Protein AF-A0A7V0R141-F1 (afdb_monomer_lite)

pLDDT: mean 88.04, std 13.52, range [40.22, 98.62]

Radius of gyration: 17.05 Å; chains: 1; bounding box: 48×38×48 Å

Foldseek 3Di:
DPPQPWDDPVLALAAALVPQDLVCLVVLLVQCPPLEAEEAEAQLCQAWPPPVDVHGDPDPPADPLLVLQSVLLNVLLLVVLLVSLVVSHAYEYAHAATGGDPVRRVSNCVSNVSRHSYYYDYAPHRFALAGDPVVLVSVLSSSVVSNRQAYEYAYEAQLGRRVNVLVSCCVSRNQVRYAYALSNHDHDSVQDDSVLSCQQAVVSHSVRGDSVSSQVCSQPDDSVPNPDRHHHDHDPDD

Sequence (238 aa):
MPERYTFSSDNFNIRKLGDIPRSEYNNYKKFASDGNAYVIVHPAYYVYIQNGSDQGIDNDNMDNIVKNFMIGQVRKEREFITAAAKTGKLVLLVIPGKWYSRAYIDYLNTITAGAQSVIFIESKSRNSGRISKNDLVKLKDFFLNLGVTNIVIGGGYVGRCQDHVYQRLSKAFGYDTVAIAPEISSFAPSDISAATVKMFMPSGSLFDFSFRVMTTYIKNNKGNNHNLHPNVREIPAF

Structure (mmCIF, N/CA/C/O backbone):
data_AF-A0A7V0R141-F1
#
_entry.id   AF-A0A7V0R141-F1
#
loop_
_atom_site.group_PDB
_atom_site.id
_atom_site.type_symbol
_atom_site.label_atom_id
_atom_site.label_alt_id
_atom_site.label_comp_id
_atom_site.label_asym_id
_atom_site.label_entity_id
_atom_site.label_seq_id
_atom_site.pdbx_PDB_ins_code
_atom_site.Cartn_x
_atom_site.Cartn_y
_atom_site.Cartn_z
_atom_site.occupancy
_atom_site.B_iso_or_equiv
_atom_site.auth_seq_id
_atom_site.auth_comp_id
_atom_site.auth_asym_id
_atom_site.auth_atom_id
_atom_site.pdbx_PDB_model_num
ATOM 1 N N . MET A 1 1 ? 31.493 3.747 6.986 1.00 45.28 1 MET A N 1
ATOM 2 C CA . MET A 1 1 ? 30.015 3.689 6.930 1.00 45.28 1 MET A CA 1
ATOM 3 C C . MET A 1 1 ? 29.510 5.022 7.448 1.00 45.28 1 MET A C 1
ATOM 5 O O . MET A 1 1 ? 29.935 5.365 8.543 1.00 45.28 1 MET A O 1
ATOM 9 N N . PRO A 1 2 ? 28.717 5.799 6.692 1.00 40.22 2 PRO A N 1
ATOM 10 C CA . PRO A 1 2 ? 28.190 7.057 7.210 1.00 40.22 2 PRO A CA 1
ATOM 11 C C . PRO A 1 2 ? 27.308 6.761 8.426 1.00 40.22 2 PRO A C 1
ATOM 13 O O . PRO A 1 2 ? 26.567 5.770 8.414 1.00 40.22 2 PRO A O 1
ATOM 16 N N . GLU A 1 3 ? 27.418 7.585 9.466 1.00 42.59 3 GLU A N 1
ATOM 17 C CA . GLU A 1 3 ? 26.535 7.557 10.629 1.00 42.59 3 GLU A CA 1
ATOM 18 C C . GLU A 1 3 ? 25.084 7.606 10.146 1.00 42.59 3 GLU A C 1
ATOM 20 O O . GLU A 1 3 ? 24.608 8.601 9.602 1.00 42.59 3 GLU A O 1
ATOM 25 N N . ARG A 1 4 ? 24.376 6.483 10.275 1.00 56.44 4 ARG A N 1
ATOM 26 C CA . ARG A 1 4 ? 22.959 6.425 9.932 1.00 56.44 4 ARG A CA 1
ATOM 27 C C . ARG A 1 4 ? 22.199 7.118 11.049 1.00 56.44 4 ARG A C 1
ATOM 29 O O . ARG A 1 4 ? 21.916 6.493 12.067 1.00 56.44 4 ARG A O 1
ATOM 36 N N . TYR A 1 5 ? 21.874 8.393 10.855 1.00 54.84 5 TYR A N 1
ATOM 37 C CA . TYR A 1 5 ? 20.933 9.099 11.716 1.00 54.84 5 TYR A CA 1
ATOM 38 C C . TYR A 1 5 ? 19.626 8.303 11.784 1.00 54.84 5 TYR A C 1
ATOM 40 O O . TYR A 1 5 ? 18.916 8.138 10.791 1.00 54.84 5 TYR A O 1
ATOM 48 N N . THR A 1 6 ? 19.331 7.754 12.959 1.00 61.56 6 THR A N 1
ATOM 49 C CA . THR A 1 6 ? 18.065 7.082 13.233 1.00 61.56 6 THR A CA 1
ATOM 50 C C . THR A 1 6 ? 17.040 8.136 13.620 1.00 61.56 6 THR A C 1
ATOM 52 O O . THR A 1 6 ? 17.083 8.660 14.731 1.00 61.56 6 THR A O 1
ATOM 55 N N . PHE A 1 7 ? 16.119 8.454 12.715 1.00 68.75 7 PHE A N 1
ATOM 56 C CA . PHE A 1 7 ? 14.995 9.330 13.033 1.00 68.75 7 PHE A CA 1
ATOM 57 C C . PHE A 1 7 ? 13.894 8.557 13.778 1.00 68.75 7 PHE A C 1
ATOM 59 O O . PHE A 1 7 ? 13.622 7.395 13.462 1.00 68.75 7 PHE A O 1
ATOM 66 N N . SER A 1 8 ? 13.271 9.207 14.771 1.00 78.38 8 SER A N 1
ATOM 67 C CA . SER A 1 8 ? 12.112 8.665 15.500 1.00 78.38 8 SER A CA 1
ATOM 68 C C . SER A 1 8 ? 10.871 8.625 14.605 1.00 78.38 8 SER A C 1
ATOM 70 O O . SER A 1 8 ? 10.703 9.490 13.738 1.00 78.38 8 SER A O 1
ATOM 72 N N . SER A 1 9 ? 9.974 7.669 14.865 1.00 80.81 9 SER A N 1
ATOM 73 C CA . SER A 1 9 ? 8.634 7.622 14.269 1.00 80.81 9 SER A CA 1
ATOM 74 C C . SER A 1 9 ? 7.779 8.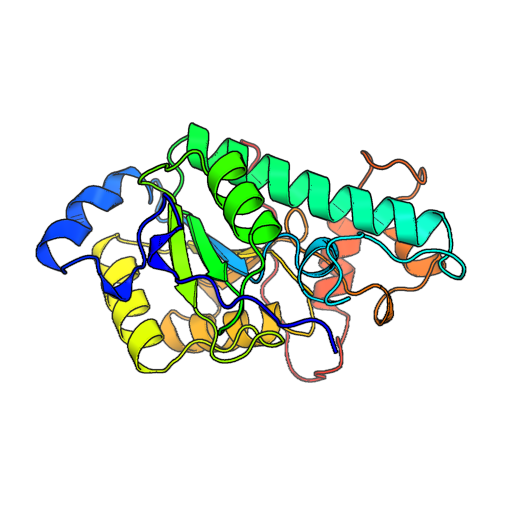846 14.611 1.00 80.81 9 SER A C 1
ATOM 76 O O . SER A 1 9 ? 6.805 9.111 13.917 1.00 80.81 9 SER A O 1
ATOM 78 N N . ASP A 1 10 ? 8.160 9.624 15.624 1.00 84.62 10 ASP A N 1
ATOM 79 C CA . ASP A 1 10 ? 7.440 10.840 16.033 1.00 84.62 10 ASP A CA 1
ATOM 80 C C . ASP A 1 10 ? 7.550 11.980 15.006 1.00 84.62 10 ASP A C 1
ATOM 82 O O . ASP A 1 10 ? 6.853 12.981 15.110 1.00 84.62 10 ASP A O 1
ATOM 86 N N . ASN A 1 11 ? 8.414 11.834 13.995 1.00 90.75 11 ASN A N 1
ATOM 87 C CA . ASN A 1 11 ? 8.567 12.813 12.916 1.00 90.75 11 ASN A CA 1
ATOM 88 C C . ASN A 1 11 ? 7.547 12.637 11.774 1.00 90.75 11 ASN A C 1
ATOM 90 O O . ASN A 1 11 ? 7.557 13.418 10.819 1.00 90.75 11 ASN A O 1
ATOM 94 N N . PHE A 1 12 ? 6.700 11.605 11.824 1.00 94.19 12 PHE A N 1
ATOM 95 C CA . PHE A 1 12 ? 5.609 11.445 10.865 1.00 94.19 12 PHE A CA 1
ATOM 96 C C . PHE A 1 12 ? 4.412 12.323 11.254 1.00 94.19 12 PHE A C 1
ATOM 98 O O . PHE A 1 12 ? 3.955 12.301 12.392 1.00 94.19 12 PHE A O 1
ATOM 105 N N . ASN A 1 13 ? 3.837 13.028 10.278 1.00 96.69 13 ASN A N 1
ATOM 106 C CA . ASN A 1 13 ? 2.638 13.862 10.449 1.00 96.69 13 ASN A CA 1
ATOM 107 C C . ASN A 1 13 ? 1.328 13.049 10.457 1.00 96.69 13 ASN A C 1
ATOM 109 O O . ASN A 1 13 ? 0.238 13.614 10.511 1.00 96.69 13 ASN A O 1
ATOM 113 N N . ILE A 1 14 ? 1.427 11.725 10.360 1.00 97.25 14 ILE A N 1
ATOM 114 C CA . ILE A 1 14 ? 0.314 10.776 10.411 1.00 97.25 14 ILE A CA 1
ATOM 115 C C . ILE A 1 14 ? 0.430 9.926 11.672 1.00 97.25 14 ILE A C 1
ATOM 117 O O . ILE A 1 14 ? 1.514 9.758 12.224 1.00 97.25 14 ILE A O 1
ATOM 121 N N . ARG A 1 15 ? -0.683 9.359 12.139 1.00 97.69 15 ARG A N 1
ATOM 122 C CA . ARG A 1 15 ? -0.700 8.632 13.415 1.00 97.69 15 ARG A CA 1
ATOM 123 C C . ARG A 1 15 ? -0.277 7.177 13.251 1.00 97.69 15 ARG A C 1
ATOM 125 O O . ARG A 1 15 ? -0.713 6.482 12.331 1.00 97.69 15 ARG A O 1
ATOM 132 N N . LYS A 1 16 ? 0.510 6.686 14.207 1.00 97.62 16 LYS A N 1
ATOM 133 C CA . LYS A 1 16 ? 0.777 5.256 14.364 1.00 97.62 16 LYS A CA 1
ATOM 134 C C . LYS A 1 16 ? -0.462 4.584 14.941 1.00 97.62 16 LYS A C 1
ATOM 136 O O . LYS A 1 16 ? -0.997 5.043 15.947 1.00 97.62 16 LYS A O 1
ATOM 141 N N . LEU A 1 17 ? -0.885 3.454 14.376 1.00 97.75 17 LEU A N 1
ATOM 142 C CA . LEU A 1 17 ? -2.038 2.696 14.882 1.00 97.75 17 LEU A CA 1
ATOM 143 C C . LEU A 1 17 ? -1.898 2.346 16.372 1.00 97.75 17 LEU A C 1
ATOM 145 O O . LEU A 1 17 ? -2.881 2.322 17.108 1.00 97.75 17 LEU A O 1
ATOM 149 N N . GLY A 1 18 ? -0.667 2.076 16.813 1.00 96.81 18 GLY A N 1
ATOM 150 C CA . GLY A 1 18 ? -0.357 1.732 18.195 1.00 96.81 18 GLY A CA 1
ATOM 151 C C . GLY A 1 18 ? -0.751 2.798 19.220 1.00 96.81 18 GLY A C 1
ATOM 152 O O . GLY A 1 18 ? -1.025 2.407 20.357 1.00 96.81 18 GLY A O 1
ATOM 153 N N . ASP A 1 19 ? -0.831 4.057 18.781 1.00 97.19 19 ASP A N 1
ATOM 154 C CA . ASP A 1 19 ? -1.032 5.262 19.593 1.00 97.19 19 ASP A CA 1
ATOM 155 C C . ASP A 1 19 ? -2.459 5.823 19.447 1.00 97.19 19 ASP A C 1
ATOM 157 O O . ASP A 1 19 ? -2.798 6.873 19.996 1.00 97.19 19 ASP A O 1
ATOM 161 N N . ILE A 1 20 ? -3.320 5.139 18.685 1.00 97.94 20 ILE A N 1
ATOM 162 C CA . ILE A 1 20 ? -4.741 5.471 18.573 1.00 97.94 20 ILE A CA 1
ATOM 163 C C . ILE A 1 20 ? -5.486 4.679 19.654 1.00 97.94 20 ILE A C 1
ATOM 165 O O . ILE A 1 20 ? -5.571 3.448 19.554 1.00 97.94 20 ILE A O 1
ATOM 169 N N . PRO A 1 21 ? -6.034 5.335 20.692 1.00 97.81 21 PRO A N 1
ATOM 170 C CA . PRO A 1 21 ? -6.803 4.639 21.707 1.00 97.81 21 PRO A CA 1
ATOM 171 C C . PRO A 1 21 ? -8.098 4.096 21.102 1.00 97.81 21 PRO A C 1
ATOM 173 O O . PRO A 1 21 ? -8.701 4.692 20.209 1.00 97.81 21 PRO A O 1
ATOM 176 N N . ARG A 1 22 ? -8.561 2.959 21.627 1.00 97.50 22 ARG A N 1
ATOM 177 C CA . ARG A 1 22 ? -9.754 2.266 21.120 1.00 97.50 22 ARG A CA 1
ATOM 178 C C . ARG A 1 22 ? -11.013 3.143 21.126 1.00 97.50 22 ARG A C 1
ATOM 180 O O . ARG A 1 22 ? -11.845 3.016 20.233 1.00 97.50 22 ARG A O 1
ATOM 187 N N . SER A 1 23 ? -11.134 4.059 22.089 1.00 97.81 23 SER A N 1
ATOM 188 C CA . SER A 1 23 ? -12.231 5.035 22.169 1.00 97.81 23 SER A CA 1
ATOM 189 C C . SER A 1 23 ? -12.328 5.946 20.939 1.00 97.81 23 SER A C 1
ATOM 191 O O . SER A 1 23 ? -13.414 6.425 20.624 1.00 97.81 23 SER A O 1
ATOM 193 N N . GLU A 1 24 ? -11.230 6.152 20.210 1.00 98.19 24 GLU A N 1
ATOM 194 C CA . GLU A 1 24 ? -11.189 6.995 19.015 1.00 98.19 24 GLU A CA 1
ATOM 195 C C . GLU A 1 24 ? -11.483 6.242 17.710 1.00 98.19 24 GLU A C 1
ATOM 197 O O . GLU A 1 24 ? -11.600 6.880 16.665 1.00 98.19 24 GLU A O 1
ATOM 202 N N . TYR A 1 25 ? -11.623 4.911 17.717 1.00 97.62 25 TYR A N 1
ATOM 203 C CA . TYR A 1 25 ? -11.765 4.133 16.476 1.00 97.62 25 TYR A CA 1
ATOM 204 C C . TYR A 1 25 ? -12.966 4.589 15.645 1.00 97.62 25 TYR A C 1
ATOM 206 O O . TYR A 1 25 ? -12.849 4.779 14.438 1.00 97.62 25 TYR A O 1
ATOM 214 N N . ASN A 1 26 ? -14.097 4.884 16.287 1.00 96.00 26 ASN A N 1
ATOM 215 C CA . ASN A 1 26 ? -15.297 5.352 15.591 1.00 96.00 26 ASN A CA 1
ATOM 216 C C . ASN A 1 26 ? -15.077 6.640 14.775 1.00 96.00 26 ASN A C 1
ATOM 218 O O . ASN A 1 26 ? -15.761 6.832 13.771 1.00 96.00 26 ASN A O 1
ATOM 222 N N . ASN A 1 27 ? -14.089 7.473 15.124 1.00 97.44 27 ASN A N 1
ATOM 223 C CA . ASN A 1 27 ? -13.763 8.692 14.375 1.00 97.44 27 ASN A CA 1
ATOM 224 C C . ASN A 1 27 ? -13.236 8.394 12.960 1.00 97.44 27 ASN A C 1
ATOM 226 O O . ASN A 1 27 ? -13.294 9.265 12.091 1.00 97.44 27 ASN A O 1
ATOM 230 N N . TYR A 1 28 ? -12.750 7.171 12.718 1.00 98.25 28 TYR A N 1
ATOM 231 C CA . TYR A 1 28 ? -12.210 6.730 11.432 1.00 98.25 28 TYR A CA 1
ATOM 232 C C . TYR A 1 28 ? -13.251 6.037 10.543 1.00 98.25 28 TYR A C 1
ATOM 234 O O . TYR A 1 28 ? -12.966 5.794 9.372 1.00 98.25 28 TYR A O 1
ATOM 242 N N . LYS A 1 29 ? -14.472 5.763 11.038 1.00 96.94 29 LYS A N 1
ATOM 243 C CA . LYS A 1 29 ? -15.530 5.088 10.254 1.00 96.94 29 LYS A CA 1
ATOM 244 C C . LYS A 1 29 ? -15.841 5.814 8.950 1.00 96.94 29 LYS A C 1
ATOM 246 O O . LYS A 1 29 ? -16.008 5.178 7.917 1.00 96.94 29 LYS A O 1
ATOM 251 N N . LYS A 1 30 ? -15.830 7.150 8.984 1.00 96.44 30 LYS A N 1
ATOM 252 C CA . LYS A 1 30 ? -16.038 8.007 7.806 1.00 96.44 30 LYS A CA 1
ATOM 253 C C . LYS A 1 30 ? -15.020 7.770 6.679 1.00 96.44 30 LYS A C 1
ATOM 255 O O . LYS A 1 30 ? -15.332 8.045 5.527 1.00 96.44 30 LYS A O 1
ATOM 260 N N . PHE A 1 31 ? -13.828 7.256 6.994 1.00 97.56 31 PHE A N 1
ATOM 261 C CA . PHE A 1 31 ? -12.775 6.995 6.010 1.00 97.56 31 PHE A CA 1
ATOM 262 C C . PHE A 1 31 ? -12.843 5.588 5.407 1.00 97.56 31 PHE A C 1
ATOM 264 O O . PHE A 1 31 ? -12.348 5.365 4.303 1.00 97.56 31 PHE A O 1
ATOM 271 N N . ALA A 1 32 ? -13.483 4.648 6.105 1.00 95.75 32 ALA A N 1
ATOM 272 C CA . ALA A 1 32 ? -13.753 3.292 5.631 1.00 95.75 32 ALA A CA 1
ATOM 273 C C . ALA A 1 32 ? -15.109 3.212 4.901 1.00 95.75 32 ALA A C 1
ATOM 275 O O . ALA A 1 32 ? -15.868 2.259 5.086 1.00 95.75 32 ALA A O 1
ATOM 276 N N . SER A 1 33 ? -15.439 4.238 4.102 1.00 84.19 33 SER A N 1
ATOM 277 C CA . SER A 1 33 ? -16.668 4.242 3.297 1.00 84.19 33 SER A CA 1
ATOM 278 C C . SER A 1 33 ? -16.716 2.995 2.407 1.00 84.19 33 SER A C 1
ATOM 280 O O . SER A 1 33 ? -15.705 2.579 1.834 1.00 84.19 33 SER A O 1
ATOM 282 N N . ASP A 1 34 ? -17.888 2.360 2.364 1.00 88.94 34 ASP A N 1
ATOM 283 C CA . ASP A 1 34 ? -18.150 1.111 1.634 1.00 88.94 34 ASP A CA 1
ATOM 284 C C . ASP A 1 34 ? -17.347 -0.108 2.136 1.00 88.94 34 ASP A C 1
ATOM 286 O O . ASP A 1 34 ? -17.194 -1.107 1.433 1.00 88.94 34 ASP A O 1
ATOM 290 N N . GLY A 1 35 ? -16.821 -0.037 3.365 1.00 95.06 35 GLY A N 1
ATOM 291 C CA . GLY A 1 35 ? -16.078 -1.128 3.997 1.00 95.06 35 GLY A CA 1
ATOM 292 C C . GLY A 1 35 ? -14.680 -1.349 3.415 1.00 95.06 35 GLY A C 1
ATOM 293 O O . GLY A 1 35 ? -14.099 -2.413 3.624 1.00 95.06 35 GLY A O 1
ATOM 294 N N . ASN A 1 36 ? -14.127 -0.376 2.686 1.00 95.94 36 ASN A N 1
ATOM 295 C CA . ASN A 1 36 ? -12.810 -0.491 2.061 1.00 95.94 36 ASN A CA 1
ATOM 296 C C . ASN A 1 36 ? -11.687 0.050 2.960 1.00 95.94 36 ASN A C 1
ATOM 298 O O . ASN A 1 36 ? -11.802 1.127 3.547 1.00 95.94 36 ASN A O 1
ATOM 302 N N . ALA A 1 37 ? -10.563 -0.666 3.000 1.00 97.75 37 ALA A N 1
ATOM 303 C CA . ALA A 1 37 ? -9.293 -0.188 3.534 1.00 97.75 37 ALA A CA 1
ATOM 304 C C . ALA A 1 37 ? -8.151 -0.521 2.568 1.00 97.75 37 ALA A C 1
ATOM 306 O O . ALA A 1 37 ? -8.057 -1.639 2.058 1.00 97.75 37 ALA A O 1
ATOM 307 N N . TYR A 1 38 ? -7.250 0.434 2.360 1.00 98.06 38 TYR A N 1
ATOM 308 C CA . TYR A 1 38 ? -6.083 0.258 1.501 1.00 98.06 38 TYR A CA 1
ATOM 309 C C . TYR A 1 38 ? -4.833 0.081 2.354 1.00 98.06 38 TYR A C 1
ATOM 311 O O . TYR A 1 38 ? -4.578 0.868 3.260 1.00 98.06 38 TYR A O 1
ATOM 319 N N . VAL A 1 39 ? -4.043 -0.949 2.081 1.00 98.25 39 VAL A N 1
ATOM 320 C CA . VAL A 1 39 ? -2.815 -1.264 2.811 1.00 98.25 39 VAL A CA 1
ATOM 321 C C . VAL A 1 39 ? -1.637 -1.117 1.861 1.00 98.25 39 VAL A C 1
ATOM 323 O O . VAL A 1 39 ? -1.444 -1.950 0.979 1.00 98.25 39 VAL A O 1
ATOM 326 N N . ILE A 1 40 ? -0.831 -0.073 2.043 1.00 97.88 40 ILE A N 1
ATOM 327 C CA . ILE A 1 40 ? 0.354 0.168 1.215 1.00 97.88 40 ILE A CA 1
ATOM 328 C C . ILE A 1 40 ? 1.590 -0.291 1.968 1.00 97.88 40 ILE A C 1
ATOM 330 O O . ILE A 1 40 ? 1.978 0.284 2.988 1.00 97.88 40 ILE A O 1
ATOM 334 N N . VAL A 1 41 ? 2.204 -1.358 1.475 1.00 95.69 41 VAL A N 1
ATOM 335 C CA . VAL A 1 41 ? 3.386 -1.950 2.093 1.00 95.69 41 VAL A CA 1
ATOM 336 C C . VAL A 1 41 ? 4.620 -1.238 1.587 1.00 95.69 41 VAL A C 1
ATOM 338 O O . VAL A 1 41 ? 4.839 -1.223 0.397 1.00 95.69 41 VAL A O 1
ATOM 341 N N . HIS A 1 42 ? 5.466 -0.698 2.457 1.00 90.44 42 HIS A N 1
ATOM 342 C CA . HIS A 1 42 ? 6.770 -0.143 2.079 1.00 90.44 42 HIS A CA 1
ATOM 343 C C . HIS A 1 42 ? 6.698 0.820 0.871 1.00 90.44 42 HIS A C 1
ATOM 345 O O . HIS A 1 42 ? 7.289 0.534 -0.173 1.00 90.44 42 HIS A O 1
ATOM 351 N N . PRO A 1 43 ? 5.958 1.935 0.977 1.00 82.19 43 PRO A N 1
ATOM 352 C CA . PRO A 1 43 ? 5.843 2.893 -0.120 1.00 82.19 43 PRO A CA 1
ATOM 353 C C . PRO A 1 43 ? 7.224 3.384 -0.578 1.00 82.19 43 PRO A C 1
ATOM 355 O O . PRO A 1 43 ? 8.129 3.548 0.236 1.00 82.19 43 PRO A O 1
ATOM 358 N N . ALA A 1 44 ? 7.409 3.569 -1.882 1.00 77.75 44 ALA A N 1
ATOM 359 C CA . ALA A 1 44 ? 8.656 3.977 -2.524 1.00 77.75 44 ALA A CA 1
ATOM 360 C C . ALA A 1 44 ? 9.897 3.168 -2.081 1.00 77.75 44 ALA A C 1
ATOM 362 O O . ALA A 1 44 ? 11.015 3.694 -2.065 1.00 77.75 44 ALA A O 1
ATOM 363 N N . TYR A 1 45 ? 9.717 1.878 -1.750 1.00 76.12 45 TYR A N 1
ATOM 364 C CA . TYR A 1 45 ? 10.768 1.011 -1.199 1.00 76.12 45 TYR A CA 1
ATOM 365 C C . TYR A 1 45 ? 12.092 1.090 -1.959 1.00 76.12 45 TYR A C 1
ATOM 367 O O . TYR A 1 45 ? 13.169 1.214 -1.372 1.00 76.12 45 TYR A O 1
ATOM 375 N N . TYR A 1 46 ? 12.007 1.025 -3.285 1.00 72.38 46 TYR A N 1
ATOM 376 C CA . TYR A 1 46 ? 13.180 1.009 -4.142 1.00 72.38 46 TYR A CA 1
ATOM 377 C C . TYR A 1 46 ? 13.982 2.314 -4.085 1.00 72.38 46 TYR A C 1
ATOM 379 O O . TYR A 1 46 ? 15.205 2.277 -4.151 1.00 72.38 46 TYR A O 1
ATOM 387 N N . VAL A 1 47 ? 13.297 3.450 -3.921 1.00 71.62 47 VAL A N 1
ATOM 388 C CA . VAL A 1 47 ? 13.910 4.785 -3.936 1.00 71.62 47 VAL A CA 1
ATOM 389 C C . VAL A 1 47 ? 14.647 5.067 -2.633 1.00 71.62 47 VAL A C 1
ATOM 391 O O . VAL A 1 47 ? 15.743 5.609 -2.668 1.00 71.62 47 VAL A O 1
ATOM 394 N N . TYR A 1 48 ? 14.064 4.690 -1.494 1.00 68.94 48 TYR A N 1
ATOM 395 C CA . TYR A 1 48 ? 14.561 5.132 -0.187 1.00 68.94 48 TYR A CA 1
ATOM 396 C C . TYR A 1 48 ? 15.164 4.022 0.677 1.00 68.94 48 TYR A C 1
ATOM 398 O O . TYR A 1 48 ? 15.871 4.315 1.639 1.00 68.94 48 TYR A O 1
ATOM 406 N N . ILE A 1 49 ? 14.873 2.747 0.396 1.00 59.38 49 ILE A N 1
ATOM 407 C CA . ILE A 1 49 ? 15.185 1.652 1.330 1.00 59.38 49 ILE A CA 1
ATOM 408 C C . ILE A 1 49 ? 16.112 0.595 0.724 1.00 59.38 49 ILE A C 1
ATOM 410 O O . ILE A 1 49 ? 16.962 0.065 1.444 1.00 59.38 49 ILE A O 1
ATOM 414 N N . GLN A 1 50 ? 16.011 0.290 -0.575 1.00 59.00 50 GLN A N 1
ATOM 415 C CA . GLN A 1 50 ? 16.826 -0.774 -1.178 1.00 59.00 50 GLN A CA 1
ATOM 416 C C . GLN A 1 50 ? 18.322 -0.433 -1.264 1.00 59.00 50 GLN A C 1
ATOM 418 O O . GLN A 1 50 ? 19.142 -1.318 -1.023 1.00 59.00 50 GLN A O 1
ATOM 423 N N . ASN A 1 51 ? 18.680 0.823 -1.537 1.00 55.78 51 ASN A N 1
ATOM 424 C CA . ASN A 1 51 ? 20.077 1.199 -1.793 1.00 55.78 51 ASN A CA 1
ATOM 425 C C . ASN A 1 51 ? 20.773 1.869 -0.600 1.00 55.78 51 ASN A C 1
ATOM 427 O O . ASN A 1 51 ? 21.985 2.050 -0.613 1.00 55.78 51 ASN A O 1
ATOM 431 N N . GLY A 1 52 ? 20.044 2.200 0.474 1.00 49.19 52 GLY A N 1
ATOM 432 C CA . GLY A 1 52 ? 20.625 2.861 1.650 1.00 49.19 52 GLY A CA 1
ATOM 433 C C . GLY A 1 52 ? 21.308 4.206 1.351 1.00 49.19 52 GLY A C 1
ATOM 434 O O . GLY A 1 52 ? 22.033 4.703 2.212 1.00 49.19 52 GLY A O 1
ATOM 435 N N . SER A 1 53 ? 21.088 4.757 0.157 1.00 46.16 53 SER A N 1
ATOM 436 C CA . SER A 1 53 ? 21.542 6.051 -0.330 1.00 46.16 53 SER A CA 1
ATOM 437 C C . SER A 1 53 ? 20.333 6.964 -0.515 1.00 46.16 53 SER A C 1
ATOM 439 O O . SER A 1 53 ? 19.292 6.528 -0.997 1.00 46.16 53 SER A O 1
ATOM 441 N N . ASP A 1 54 ? 20.492 8.250 -0.203 1.00 47.53 54 ASP A N 1
ATOM 442 C CA . ASP A 1 54 ? 19.536 9.301 -0.594 1.00 47.53 54 ASP A CA 1
ATOM 443 C C . ASP A 1 54 ? 19.575 9.592 -2.111 1.00 47.53 54 ASP A C 1
ATOM 445 O O . ASP A 1 54 ? 18.875 10.468 -2.615 1.00 47.53 54 ASP A O 1
ATOM 449 N N . GLN A 1 55 ? 20.409 8.862 -2.853 1.00 44.94 55 GLN A N 1
ATOM 450 C CA . GLN A 1 55 ? 20.503 8.921 -4.304 1.00 44.94 55 GLN A CA 1
ATOM 451 C C . GLN A 1 55 ? 19.737 7.735 -4.868 1.00 44.94 55 GLN A C 1
ATOM 453 O O . GLN A 1 55 ? 20.026 6.606 -4.481 1.00 44.94 55 GLN A O 1
ATOM 458 N N . GLY A 1 56 ? 18.728 8.036 -5.690 1.00 53.25 56 GLY A N 1
ATOM 459 C CA . GLY A 1 56 ? 17.643 7.141 -6.078 1.00 53.25 56 GLY A CA 1
ATOM 460 C C . GLY A 1 56 ? 18.060 5.867 -6.815 1.00 53.25 56 GLY A C 1
ATOM 461 O O . GLY A 1 56 ? 18.864 5.064 -6.357 1.00 53.25 56 GLY A O 1
ATOM 462 N N . ILE A 1 57 ? 17.410 5.605 -7.943 1.00 56.38 57 ILE A N 1
ATOM 463 C CA . ILE A 1 57 ? 17.671 4.405 -8.736 1.00 56.38 57 ILE A CA 1
ATOM 464 C C . ILE A 1 57 ? 19.146 4.451 -9.194 1.00 56.38 57 ILE A C 1
ATOM 466 O O . ILE A 1 57 ? 19.482 5.276 -10.040 1.00 56.38 57 ILE A O 1
ATOM 470 N N . ASP A 1 58 ? 20.019 3.624 -8.615 1.00 55.94 58 ASP A N 1
ATOM 471 C CA . ASP A 1 58 ? 21.419 3.477 -9.041 1.00 55.94 58 ASP A CA 1
ATOM 472 C C . ASP A 1 58 ? 21.457 2.600 -10.303 1.00 55.94 58 ASP A C 1
ATOM 474 O O . ASP A 1 58 ? 20.857 1.521 -10.336 1.00 55.94 58 ASP A O 1
ATOM 478 N N . ASN A 1 59 ? 22.004 3.145 -11.390 1.00 57.53 59 ASN A N 1
ATOM 479 C CA . ASN A 1 59 ? 21.364 3.061 -12.709 1.00 57.53 59 ASN A CA 1
ATOM 480 C C . ASN A 1 59 ? 22.267 2.614 -13.860 1.00 57.53 59 ASN A C 1
ATOM 482 O O . ASN A 1 59 ? 21.758 2.445 -14.966 1.00 57.53 59 ASN A O 1
ATOM 486 N N . ASP A 1 60 ? 23.564 2.421 -13.646 1.00 63.88 60 ASP A N 1
ATOM 487 C CA . ASP A 1 60 ? 24.488 2.333 -14.786 1.00 63.88 60 ASP A CA 1
ATOM 488 C C . ASP A 1 60 ? 24.350 1.029 -15.591 1.00 63.88 60 ASP A C 1
ATOM 490 O O . ASP A 1 60 ? 24.702 0.990 -16.766 1.00 63.88 60 ASP A O 1
ATOM 494 N N . ASN A 1 61 ? 23.752 -0.016 -15.004 1.00 72.62 61 ASN A N 1
ATOM 495 C CA . ASN A 1 61 ? 23.584 -1.328 -15.643 1.00 72.62 61 ASN A CA 1
ATOM 496 C C . ASN A 1 61 ? 22.119 -1.765 -15.832 1.00 72.62 61 ASN A C 1
ATOM 498 O O . ASN A 1 61 ? 21.872 -2.902 -16.238 1.00 72.62 61 ASN A O 1
ATOM 502 N N . MET A 1 62 ? 21.135 -0.917 -15.512 1.00 83.50 62 MET A N 1
ATOM 503 C CA . MET A 1 62 ? 19.721 -1.288 -15.646 1.00 83.50 62 MET A CA 1
ATOM 504 C C . MET A 1 62 ? 19.175 -0.903 -17.024 1.00 83.50 62 MET A C 1
ATOM 506 O O . MET A 1 62 ? 19.334 0.230 -17.469 1.00 83.50 62 MET A O 1
ATOM 510 N N . ASP A 1 63 ? 18.469 -1.834 -17.675 1.00 87.94 63 ASP A N 1
ATOM 511 C CA . ASP A 1 63 ? 17.763 -1.561 -18.931 1.00 87.94 63 ASP A CA 1
ATOM 512 C C . ASP A 1 63 ? 16.802 -0.368 -18.759 1.00 87.94 63 ASP A C 1
ATOM 514 O O . ASP A 1 63 ? 16.005 -0.320 -17.813 1.00 87.94 63 ASP A O 1
ATOM 518 N N . ASN A 1 64 ? 16.857 0.588 -19.690 1.00 88.38 64 ASN A N 1
ATOM 519 C CA . ASN A 1 64 ? 16.025 1.791 -19.685 1.00 88.38 64 ASN A CA 1
ATOM 520 C C . ASN A 1 64 ? 14.526 1.482 -19.576 1.00 88.38 64 ASN A C 1
ATOM 522 O O . ASN A 1 64 ? 13.794 2.240 -18.938 1.00 88.38 64 ASN A O 1
ATOM 526 N N . ILE A 1 65 ? 14.051 0.376 -20.158 1.00 90.25 65 ILE A N 1
ATOM 527 C CA . ILE A 1 65 ? 12.638 0.013 -20.053 1.00 90.25 65 ILE A CA 1
ATOM 528 C C . ILE A 1 65 ? 12.276 -0.398 -18.622 1.00 90.25 65 ILE A C 1
ATOM 530 O O . ILE A 1 65 ? 11.236 0.011 -18.108 1.00 90.25 65 ILE A O 1
ATOM 534 N N . VAL A 1 66 ? 13.160 -1.134 -17.942 1.00 89.81 66 VAL A N 1
ATOM 535 C CA . VAL A 1 66 ? 12.977 -1.541 -16.542 1.00 89.81 66 VAL A CA 1
ATOM 536 C C . VAL A 1 66 ? 13.057 -0.320 -15.631 1.00 89.81 66 VAL A C 1
ATOM 538 O O . VAL A 1 66 ? 12.215 -0.156 -14.749 1.00 89.81 66 VAL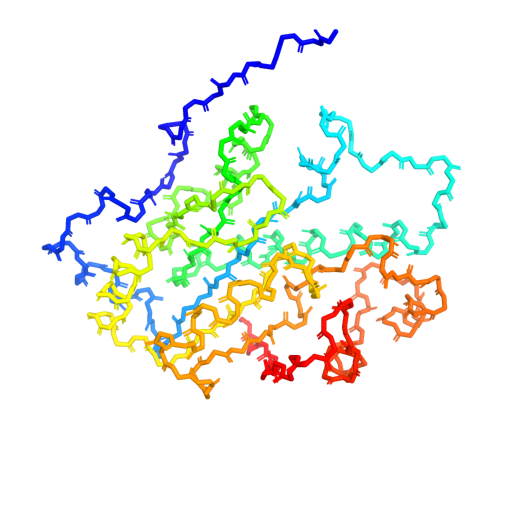 A O 1
ATOM 541 N N . LYS A 1 67 ? 13.997 0.593 -15.894 1.00 87.25 67 LYS A N 1
ATOM 542 C CA . LYS A 1 67 ? 14.098 1.884 -15.203 1.00 87.25 67 LYS A CA 1
ATOM 543 C C . LYS A 1 67 ? 12.803 2.686 -15.301 1.00 87.25 67 LYS A C 1
ATOM 545 O O . LYS A 1 67 ? 12.272 3.130 -14.282 1.00 87.25 67 LYS A O 1
ATOM 550 N N . ASN A 1 68 ? 12.279 2.844 -16.514 1.00 89.25 68 ASN A N 1
ATOM 551 C CA . ASN A 1 68 ? 11.025 3.545 -16.755 1.00 89.25 68 ASN A CA 1
ATOM 552 C C . ASN A 1 68 ? 9.875 2.870 -16.007 1.00 89.25 68 ASN A C 1
ATOM 554 O O . ASN A 1 68 ? 9.124 3.530 -15.291 1.00 89.25 68 ASN A O 1
ATOM 558 N N . PHE A 1 69 ? 9.783 1.547 -16.075 1.00 91.44 69 PHE A N 1
ATOM 559 C CA . PHE A 1 69 ? 8.783 0.808 -15.319 1.00 91.44 69 PHE A CA 1
ATOM 560 C C . PHE A 1 69 ? 8.866 1.080 -13.810 1.00 91.44 69 PHE A C 1
ATOM 562 O O . PHE A 1 69 ? 7.847 1.402 -13.200 1.00 91.44 69 PHE A O 1
ATOM 569 N N . MET A 1 70 ? 10.065 1.077 -13.214 1.00 89.12 70 MET A N 1
ATOM 570 C CA . MET A 1 70 ? 10.250 1.409 -11.793 1.00 89.12 70 MET A CA 1
ATOM 571 C C . MET A 1 70 ? 9.775 2.823 -11.449 1.00 89.12 70 MET A C 1
ATOM 573 O O . MET A 1 70 ? 9.063 3.006 -10.460 1.00 89.12 70 MET A O 1
ATOM 577 N N . ILE A 1 71 ? 10.115 3.814 -12.277 1.00 88.19 71 ILE A N 1
ATOM 578 C CA . ILE A 1 71 ? 9.657 5.202 -12.106 1.00 88.19 71 ILE A CA 1
ATOM 579 C C . ILE A 1 71 ? 8.127 5.276 -12.186 1.00 88.19 71 ILE A C 1
ATOM 581 O O . ILE A 1 71 ? 7.489 5.932 -11.361 1.00 88.19 71 ILE A O 1
ATOM 585 N N . GLY A 1 72 ? 7.527 4.581 -13.155 1.00 91.31 72 GLY A N 1
ATOM 586 C CA . GLY A 1 72 ? 6.080 4.547 -13.346 1.00 91.31 72 GLY A CA 1
ATOM 587 C C . GLY A 1 72 ? 5.333 3.932 -12.158 1.00 91.31 72 GLY A C 1
ATOM 588 O O . GLY A 1 72 ? 4.321 4.490 -11.739 1.00 91.31 72 GLY A O 1
ATOM 589 N N . GLN A 1 73 ? 5.853 2.852 -11.563 1.00 92.12 73 GLN A N 1
ATOM 590 C CA . GLN A 1 73 ? 5.270 2.240 -10.361 1.00 92.12 73 GLN A CA 1
ATOM 591 C C . GLN A 1 73 ? 5.275 3.199 -9.163 1.00 92.12 73 GLN A C 1
ATOM 593 O O . GLN A 1 73 ? 4.235 3.410 -8.543 1.00 92.12 73 GLN A O 1
ATOM 598 N N . VAL A 1 74 ? 6.423 3.826 -8.867 1.00 90.69 74 VAL A N 1
ATOM 599 C CA . VAL A 1 74 ? 6.550 4.784 -7.750 1.00 90.69 74 VAL A CA 1
ATOM 600 C C . VAL A 1 74 ? 5.624 5.978 -7.959 1.00 90.69 74 VAL A C 1
ATOM 602 O O . VAL A 1 74 ? 4.990 6.456 -7.018 1.00 90.69 74 VAL A O 1
ATOM 605 N N . ARG A 1 75 ? 5.510 6.455 -9.203 1.00 91.75 75 ARG A N 1
ATOM 606 C CA . ARG A 1 75 ? 4.593 7.538 -9.554 1.00 91.75 75 ARG A CA 1
ATOM 607 C C . ARG A 1 75 ? 3.136 7.153 -9.290 1.00 91.75 75 ARG A C 1
ATOM 609 O O . ARG A 1 75 ? 2.447 7.920 -8.626 1.00 91.75 75 ARG A O 1
ATOM 616 N N . LYS A 1 76 ? 2.684 5.986 -9.761 1.00 92.75 76 LYS A N 1
ATOM 617 C CA . LYS A 1 76 ? 1.303 5.511 -9.554 1.00 92.75 76 LYS A CA 1
ATOM 618 C C . LYS A 1 76 ? 0.977 5.311 -8.077 1.00 92.75 76 LYS A C 1
ATOM 620 O O . LYS A 1 76 ? -0.076 5.744 -7.624 1.00 92.75 76 LYS A O 1
ATOM 625 N N . GLU A 1 77 ? 1.894 4.720 -7.315 1.00 94.44 77 GLU A N 1
ATOM 626 C CA . GLU A 1 77 ? 1.740 4.557 -5.868 1.00 94.44 77 GLU A CA 1
ATOM 627 C C . GLU A 1 77 ? 1.622 5.917 -5.160 1.00 94.44 77 GLU A C 1
ATOM 629 O O . GLU A 1 77 ? 0.714 6.124 -4.354 1.00 94.44 77 GLU A O 1
ATOM 634 N N . ARG A 1 78 ? 2.487 6.880 -5.511 1.00 94.81 78 ARG A N 1
ATOM 635 C CA . ARG A 1 78 ? 2.428 8.250 -4.985 1.00 94.81 78 ARG A CA 1
ATOM 636 C C . ARG A 1 78 ? 1.092 8.920 -5.300 1.00 94.81 78 ARG A C 1
ATOM 638 O O . ARG A 1 78 ? 0.458 9.471 -4.405 1.00 94.81 78 ARG A O 1
ATOM 645 N N . GLU A 1 79 ? 0.691 8.894 -6.570 1.00 95.25 79 GLU A N 1
ATOM 646 C CA . GLU A 1 79 ? -0.564 9.480 -7.052 1.00 95.25 79 GLU A CA 1
ATOM 647 C C . GLU A 1 79 ? -1.763 8.885 -6.309 1.00 95.25 79 GLU A C 1
ATOM 649 O O . GLU A 1 79 ? -2.624 9.632 -5.844 1.00 95.25 79 GLU A O 1
ATOM 654 N N . PHE A 1 80 ? -1.767 7.565 -6.107 1.00 96.44 80 PHE A N 1
ATOM 655 C CA . PHE A 1 80 ? -2.786 6.874 -5.332 1.00 96.44 80 PHE A CA 1
ATOM 656 C C . PHE A 1 80 ? -2.842 7.349 -3.877 1.00 96.44 80 PHE A C 1
ATOM 658 O O . PHE A 1 80 ? -3.912 7.736 -3.411 1.00 96.44 80 PHE A O 1
ATOM 665 N N . ILE A 1 81 ? -1.716 7.348 -3.150 1.00 97.06 81 ILE A N 1
ATOM 666 C CA . ILE A 1 81 ? -1.696 7.736 -1.728 1.00 97.06 81 ILE A CA 1
ATOM 667 C C . ILE A 1 81 ? -2.177 9.180 -1.571 1.00 97.06 81 ILE A C 1
ATOM 669 O O . ILE A 1 81 ? -3.003 9.459 -0.704 1.00 97.06 81 ILE A O 1
ATOM 673 N N . THR A 1 82 ? -1.713 10.086 -2.433 1.00 97.50 82 THR A N 1
ATOM 674 C CA . THR A 1 82 ? -2.134 11.490 -2.413 1.00 97.50 82 THR A CA 1
ATOM 675 C C . THR A 1 82 ? -3.623 11.647 -2.720 1.00 97.50 82 THR A C 1
ATOM 677 O O . THR A 1 82 ? -4.312 12.391 -2.021 1.00 97.50 82 THR A O 1
ATOM 680 N N . ALA A 1 83 ? -4.150 10.935 -3.720 1.00 96.88 83 ALA A N 1
ATOM 681 C CA . ALA A 1 83 ? -5.575 10.965 -4.041 1.00 96.88 83 ALA A CA 1
ATOM 682 C C . ALA A 1 83 ? -6.429 10.400 -2.894 1.00 96.88 83 ALA A C 1
ATOM 684 O O . ALA A 1 83 ? -7.408 11.028 -2.488 1.00 96.88 83 ALA A O 1
ATOM 685 N N . ALA A 1 84 ? -6.033 9.261 -2.322 1.00 96.56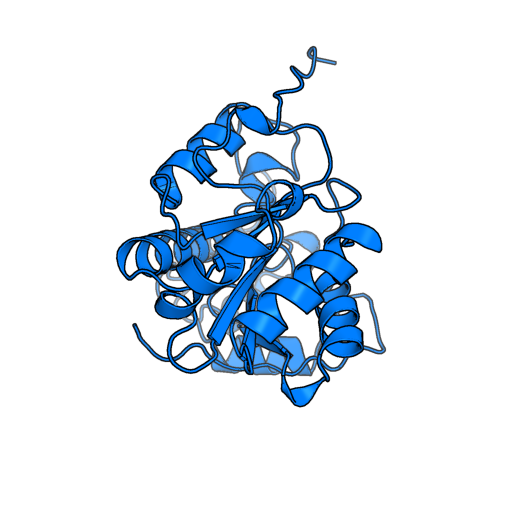 84 ALA A N 1
ATOM 686 C CA . ALA A 1 84 ? -6.712 8.623 -1.199 1.00 96.56 84 ALA A CA 1
ATOM 687 C C . ALA A 1 84 ? -6.705 9.509 0.059 1.00 96.56 84 ALA A C 1
ATOM 689 O O . ALA A 1 84 ? -7.743 9.675 0.697 1.00 96.56 84 ALA A O 1
ATOM 690 N N . ALA A 1 85 ? -5.573 10.143 0.378 1.00 97.25 85 ALA A N 1
ATOM 691 C CA . ALA A 1 85 ? -5.461 11.097 1.480 1.00 97.25 85 ALA A CA 1
ATOM 692 C C . ALA A 1 85 ? -6.382 12.312 1.274 1.00 97.25 85 ALA A C 1
ATOM 694 O O . ALA A 1 85 ? -7.143 12.679 2.169 1.00 97.25 85 ALA A O 1
ATOM 695 N N . LYS A 1 86 ? -6.372 12.898 0.069 1.00 97.19 86 LYS A N 1
ATOM 696 C CA . LYS A 1 86 ? -7.202 14.062 -0.281 1.00 97.19 86 LYS A CA 1
ATOM 697 C C . LYS A 1 86 ? -8.701 13.757 -0.241 1.00 97.19 86 LYS A C 1
ATOM 699 O O . LYS A 1 86 ? -9.489 14.614 0.146 1.00 97.19 86 LYS A O 1
ATOM 704 N N . THR A 1 87 ? -9.094 12.555 -0.651 1.00 96.06 87 THR A N 1
ATOM 705 C CA . THR A 1 87 ? -10.500 12.116 -0.705 1.00 96.06 87 THR A CA 1
ATOM 706 C C . THR A 1 87 ? -10.971 11.434 0.580 1.00 96.06 87 THR A C 1
ATOM 708 O O . THR A 1 87 ? -12.117 10.996 0.659 1.00 96.06 87 THR A O 1
ATOM 711 N N . GLY A 1 88 ? -10.116 11.351 1.605 1.00 96.75 88 GLY A N 1
ATOM 712 C CA . GLY A 1 88 ? -10.470 10.775 2.899 1.00 96.75 88 GLY A CA 1
ATOM 713 C C . GLY A 1 88 ? -10.700 9.263 2.858 1.00 96.75 88 GLY A C 1
ATOM 714 O O . GLY A 1 88 ? -11.503 8.753 3.630 1.00 96.75 88 GLY A O 1
ATOM 715 N N . LYS A 1 89 ? -10.027 8.523 1.977 1.00 96.88 89 LYS A N 1
ATOM 716 C CA . LYS A 1 89 ? -10.049 7.054 1.996 1.00 96.88 89 LYS A CA 1
ATOM 717 C C . LYS A 1 89 ? -9.103 6.526 3.072 1.00 96.88 89 LYS A C 1
ATOM 719 O O . LYS A 1 89 ? -8.022 7.083 3.277 1.00 96.88 89 LYS A O 1
ATOM 724 N N . LEU A 1 90 ? -9.507 5.460 3.766 1.00 98.25 90 LEU A N 1
ATOM 725 C CA . LEU A 1 90 ? -8.697 4.840 4.812 1.00 98.25 90 LEU A CA 1
ATOM 726 C C . LEU A 1 90 ? -7.471 4.146 4.208 1.00 98.25 90 LEU A C 1
ATOM 728 O O . LEU A 1 90 ? -7.601 3.139 3.508 1.00 98.25 90 LEU A O 1
ATOM 732 N N . VAL A 1 91 ? -6.284 4.652 4.537 1.00 98.38 91 VAL A N 1
ATOM 733 C CA . VAL A 1 91 ? -5.001 4.086 4.115 1.00 98.38 91 VAL A CA 1
ATOM 734 C C . VAL A 1 91 ? -4.179 3.693 5.339 1.00 98.38 91 VAL A C 1
ATOM 736 O O . VAL A 1 91 ? -3.905 4.508 6.216 1.00 98.38 91 VAL A O 1
ATOM 739 N N . LEU A 1 92 ? -3.738 2.441 5.377 1.00 98.62 92 LEU A N 1
ATOM 740 C CA . LEU A 1 92 ? -2.725 1.945 6.296 1.00 98.62 92 LEU A CA 1
ATOM 741 C C . LEU A 1 92 ? -1.391 1.822 5.561 1.00 98.62 92 LEU A C 1
ATOM 743 O O . LEU A 1 92 ? -1.236 0.987 4.672 1.00 98.62 92 LEU A O 1
ATOM 747 N N . LEU A 1 93 ? -0.395 2.588 5.984 1.00 98.25 93 LEU A N 1
ATOM 748 C CA . LEU A 1 93 ? 0.981 2.404 5.542 1.00 98.25 93 LEU A CA 1
ATOM 749 C C . LEU A 1 93 ? 1.668 1.361 6.429 1.00 98.25 93 LEU A C 1
ATOM 751 O O . LEU A 1 93 ? 1.764 1.527 7.645 1.00 98.25 93 LEU A O 1
ATOM 755 N N . VAL A 1 94 ? 2.185 0.287 5.838 1.00 97.19 94 VAL A N 1
ATOM 756 C CA . VAL A 1 94 ? 3.101 -0.631 6.530 1.00 97.19 94 VAL A CA 1
ATOM 757 C C . VAL A 1 94 ? 4.512 -0.169 6.214 1.00 97.19 94 VAL A C 1
ATOM 759 O O . VAL A 1 94 ? 5.029 -0.485 5.152 1.00 97.19 94 VAL A O 1
ATOM 762 N N . ILE A 1 95 ? 5.146 0.599 7.094 1.00 94.81 95 ILE A N 1
ATOM 763 C CA . ILE A 1 95 ? 6.466 1.190 6.828 1.00 94.81 95 ILE A CA 1
ATOM 764 C C . ILE A 1 95 ? 7.618 0.259 7.275 1.00 94.81 95 ILE A C 1
ATOM 766 O O . ILE A 1 95 ? 7.402 -0.646 8.090 1.00 94.81 95 ILE A O 1
ATOM 770 N N . PRO A 1 96 ? 8.838 0.399 6.722 1.00 90.00 96 PRO A N 1
ATOM 771 C CA . PRO A 1 96 ? 9.998 -0.432 7.075 1.00 90.00 96 PRO A CA 1
ATOM 772 C C . PRO A 1 96 ? 10.321 -0.432 8.570 1.00 90.00 96 PRO A C 1
ATOM 774 O O . PRO A 1 96 ? 10.444 0.612 9.173 1.00 90.00 96 PRO A O 1
ATOM 777 N N . GLY A 1 97 ? 10.521 -1.587 9.196 1.00 86.50 97 GLY A N 1
ATOM 778 C CA . GLY A 1 97 ? 10.864 -1.619 10.617 1.00 86.50 97 GLY A CA 1
ATOM 779 C C . GLY A 1 97 ? 12.243 -1.047 10.911 1.00 86.50 97 GLY A C 1
ATOM 780 O O . GLY A 1 97 ? 13.227 -1.671 10.507 1.00 86.50 97 GLY A O 1
ATOM 781 N N . LYS A 1 98 ? 12.291 0.018 11.725 1.00 75.25 98 LYS A N 1
ATOM 782 C CA . LYS A 1 98 ? 13.505 0.702 12.202 1.00 75.25 98 LYS A CA 1
ATOM 783 C C . LYS A 1 98 ? 14.275 1.414 11.070 1.00 75.25 98 LYS A C 1
ATOM 785 O O . LYS A 1 98 ? 14.513 0.843 10.014 1.00 75.25 98 LYS A O 1
ATOM 790 N N . TRP A 1 99 ? 14.769 2.618 11.373 1.00 69.50 99 TRP A N 1
ATOM 791 C CA . TRP A 1 99 ? 15.776 3.361 10.594 1.00 69.50 99 TRP A CA 1
ATOM 792 C C . TRP A 1 99 ? 15.242 3.917 9.266 1.00 69.50 99 TRP A C 1
ATOM 794 O O . TRP A 1 99 ? 15.519 3.392 8.189 1.00 69.50 99 TRP A O 1
ATOM 804 N N . TYR A 1 100 ? 14.504 5.020 9.361 1.00 80.50 100 TYR A N 1
ATOM 805 C CA . TYR A 1 100 ? 14.073 5.815 8.212 1.00 80.50 100 TYR A CA 1
ATOM 806 C C . TYR A 1 100 ? 15.059 6.957 7.974 1.00 80.50 100 TYR A C 1
ATOM 808 O O . TYR A 1 100 ? 15.523 7.567 8.940 1.00 80.50 100 TYR A O 1
ATOM 816 N N . SER A 1 101 ? 15.360 7.269 6.711 1.00 83.62 101 SER A N 1
ATOM 817 C CA . SER A 1 101 ? 16.067 8.508 6.381 1.00 83.62 101 SER A CA 1
ATOM 818 C C . SER A 1 101 ? 15.131 9.708 6.531 1.00 83.62 101 SER A C 1
ATOM 820 O O . SER A 1 101 ? 13.903 9.574 6.467 1.00 83.62 101 SER A O 1
ATOM 822 N N . ARG A 1 102 ? 15.710 10.904 6.687 1.00 85.50 102 ARG A N 1
ATOM 823 C CA . ARG A 1 102 ? 14.936 12.150 6.685 1.00 85.50 102 ARG A CA 1
ATOM 824 C C . ARG A 1 102 ? 14.138 12.305 5.390 1.00 85.50 102 ARG A C 1
ATOM 826 O O . ARG A 1 102 ? 12.958 12.628 5.446 1.00 85.50 102 ARG A O 1
ATOM 833 N N . ALA A 1 103 ? 14.750 11.971 4.254 1.00 85.81 103 ALA A N 1
ATOM 834 C CA . ALA A 1 103 ? 14.111 12.039 2.946 1.00 85.81 103 ALA A CA 1
ATOM 835 C C . ALA A 1 103 ? 12.866 11.139 2.842 1.00 85.81 103 ALA A C 1
ATOM 837 O O . ALA A 1 103 ? 11.869 11.539 2.248 1.00 85.81 103 ALA A O 1
ATOM 838 N N . TYR A 1 104 ? 12.887 9.952 3.459 1.00 89.38 104 TYR A N 1
ATOM 839 C CA . TYR A 1 104 ? 11.720 9.069 3.493 1.00 89.38 104 TYR A CA 1
ATOM 840 C C . TYR A 1 104 ? 10.579 9.636 4.348 1.00 89.38 104 TYR A C 1
ATOM 842 O O . TYR A 1 104 ? 9.412 9.560 3.963 1.00 89.38 104 TYR A O 1
ATOM 850 N N . ILE A 1 105 ? 10.911 10.233 5.496 1.00 90.88 105 ILE A N 1
ATOM 851 C CA . ILE A 1 105 ? 9.931 10.908 6.355 1.00 90.88 105 ILE A CA 1
ATOM 852 C C . ILE A 1 105 ? 9.313 12.098 5.622 1.00 90.88 105 ILE A C 1
ATOM 854 O O . ILE A 1 105 ? 8.089 12.201 5.557 1.00 90.88 105 ILE A O 1
ATOM 858 N N . ASP A 1 106 ? 10.139 12.954 5.021 1.00 90.88 106 ASP A N 1
ATOM 859 C CA . ASP A 1 106 ? 9.676 14.122 4.271 1.00 90.88 106 ASP A CA 1
ATOM 860 C C . ASP A 1 106 ? 8.806 13.701 3.073 1.00 90.88 106 ASP A C 1
ATOM 862 O O . ASP A 1 106 ? 7.760 14.307 2.824 1.00 90.88 106 ASP A O 1
ATOM 866 N N . TYR A 1 107 ? 9.169 12.614 2.382 1.00 92.88 107 TYR A N 1
ATOM 867 C CA . TYR A 1 107 ? 8.356 12.016 1.323 1.00 92.88 107 TYR A CA 1
ATOM 868 C C . TYR A 1 107 ? 6.971 11.604 1.836 1.00 92.88 107 TYR A C 1
ATOM 870 O O . TYR A 1 107 ? 5.960 12.039 1.280 1.00 92.88 107 TYR A O 1
ATOM 878 N N . LEU A 1 108 ? 6.900 10.821 2.919 1.00 95.44 108 LEU A N 1
ATOM 879 C CA . LEU A 1 108 ? 5.619 10.382 3.479 1.00 95.44 108 LEU A CA 1
ATOM 880 C C . LEU A 1 108 ? 4.781 11.549 3.999 1.00 95.44 108 LEU A C 1
ATOM 882 O O . LEU A 1 108 ? 3.586 11.614 3.712 1.00 95.44 108 LEU A O 1
ATOM 886 N N . ASN A 1 109 ? 5.392 12.507 4.689 1.00 96.62 109 ASN A N 1
ATOM 887 C CA . ASN A 1 109 ? 4.704 13.706 5.161 1.00 96.62 109 ASN A CA 1
ATOM 888 C C . ASN A 1 109 ? 4.128 14.525 3.999 1.00 96.62 109 ASN A C 1
ATOM 890 O O . ASN A 1 109 ? 3.008 15.022 4.100 1.00 96.62 109 ASN A O 1
ATOM 894 N N . THR A 1 110 ? 4.849 14.607 2.878 1.00 95.75 110 THR A N 1
ATOM 895 C CA . THR A 1 110 ? 4.396 15.319 1.676 1.00 95.75 110 THR A CA 1
AT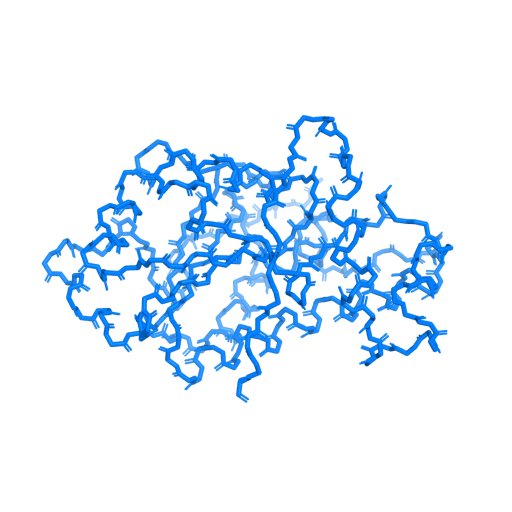OM 896 C C . THR A 1 110 ? 3.197 14.631 1.030 1.00 95.75 110 THR A C 1
ATOM 898 O O . THR A 1 110 ? 2.179 15.271 0.781 1.00 95.75 110 THR A O 1
ATOM 901 N N . ILE A 1 111 ? 3.287 13.326 0.756 1.00 96.69 111 ILE A N 1
ATOM 902 C CA . ILE A 1 111 ? 2.256 12.635 -0.038 1.00 96.69 111 ILE A CA 1
ATOM 903 C C . ILE A 1 111 ? 0.976 12.378 0.758 1.00 96.69 111 ILE A C 1
ATOM 905 O O . ILE A 1 111 ? -0.087 12.235 0.159 1.00 96.69 111 ILE A O 1
ATOM 909 N N . THR A 1 112 ? 1.087 12.296 2.088 1.00 97.81 112 THR A N 1
ATOM 910 C CA . THR A 1 112 ? -0.052 12.100 2.995 1.00 97.81 112 THR A CA 1
ATOM 911 C C . THR A 1 112 ? -0.644 13.417 3.477 1.00 97.81 112 THR A C 1
ATOM 913 O O . THR A 1 112 ? -1.792 13.426 3.912 1.00 97.81 112 THR A O 1
ATOM 916 N N . ALA A 1 113 ? 0.124 14.512 3.429 1.00 97.25 113 ALA A N 1
ATOM 917 C CA . ALA A 1 113 ? -0.259 15.833 3.924 1.00 97.25 113 ALA A CA 1
ATOM 918 C C . ALA A 1 113 ? -0.841 15.818 5.356 1.00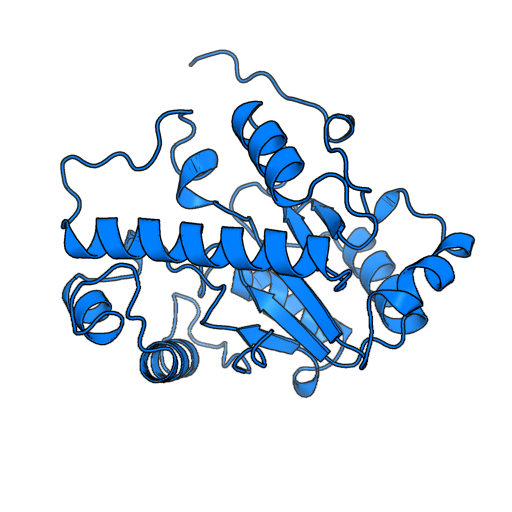 97.25 113 ALA A C 1
ATOM 920 O O . ALA A 1 113 ? -1.709 16.624 5.685 1.00 97.25 113 ALA A O 1
ATOM 921 N N . GLY A 1 114 ? -0.402 14.874 6.202 1.00 97.31 114 GLY A N 1
ATOM 922 C CA . GLY A 1 114 ? -0.923 14.703 7.565 1.00 97.31 114 GLY A CA 1
ATOM 923 C C . GLY A 1 114 ? -2.406 14.308 7.637 1.00 97.31 114 GLY A C 1
ATOM 924 O O . GLY A 1 114 ? -3.065 14.556 8.646 1.00 97.31 114 GLY A O 1
ATOM 925 N N . ALA A 1 115 ? -2.962 13.728 6.569 1.00 98.06 115 ALA A N 1
ATOM 926 C CA . ALA A 1 115 ? -4.370 13.361 6.513 1.00 98.06 115 ALA A CA 1
ATOM 927 C C . ALA A 1 115 ? -4.739 12.347 7.607 1.00 98.06 115 ALA A C 1
ATOM 929 O O . ALA A 1 115 ? -4.129 11.286 7.728 1.00 98.06 115 ALA A O 1
ATOM 930 N N . GLN A 1 116 ? -5.815 12.631 8.349 1.00 97.94 116 GLN A N 1
ATOM 931 C CA . GLN A 1 116 ? -6.328 11.748 9.405 1.00 97.94 116 GLN A CA 1
ATOM 932 C C . GLN A 1 116 ? -6.758 10.369 8.867 1.00 97.94 116 GLN A C 1
ATOM 934 O O . GLN A 1 116 ? -6.763 9.395 9.611 1.00 97.94 116 GLN A O 1
ATOM 939 N N . SER A 1 117 ? -7.119 10.264 7.585 1.00 97.94 117 SER A N 1
ATOM 940 C CA . SER A 1 117 ? -7.480 8.988 6.959 1.00 97.94 117 SER A CA 1
ATOM 941 C C . SER A 1 117 ? -6.278 8.079 6.691 1.00 97.94 117 SER A C 1
ATOM 943 O O . SER A 1 117 ? -6.468 6.915 6.343 1.00 97.94 117 SER A O 1
ATOM 945 N N . VAL A 1 118 ? -5.053 8.588 6.858 1.00 98.56 118 VAL A N 1
ATOM 946 C CA . VAL A 1 118 ? -3.818 7.831 6.679 1.00 98.56 118 VAL A CA 1
ATOM 947 C C . VAL A 1 118 ? -3.193 7.553 8.040 1.00 98.56 118 VAL A C 1
ATOM 949 O O . VAL A 1 118 ? -2.907 8.458 8.822 1.00 98.56 118 VAL A O 1
ATOM 952 N N . ILE A 1 119 ? -2.958 6.278 8.319 1.00 98.50 119 ILE A N 1
ATOM 953 C CA . ILE A 1 119 ? -2.294 5.805 9.535 1.00 98.50 119 ILE A CA 1
ATOM 954 C C . ILE A 1 119 ? -1.148 4.873 9.159 1.00 98.50 119 ILE A C 1
ATOM 956 O O . ILE A 1 119 ? -1.073 4.402 8.023 1.00 98.50 119 ILE A O 1
ATOM 960 N N . PHE A 1 120 ? -0.263 4.564 10.103 1.00 98.25 120 PHE A N 1
ATOM 961 C CA . PHE A 1 120 ? 0.824 3.626 9.838 1.00 98.25 120 PHE A CA 1
ATOM 962 C C . PHE A 1 120 ? 1.044 2.584 10.933 1.00 98.25 120 PHE A C 1
ATOM 964 O O . PHE A 1 120 ? 0.693 2.764 12.100 1.00 98.25 120 PHE A O 1
ATOM 971 N N . ILE A 1 121 ? 1.674 1.483 10.534 1.00 97.38 121 ILE A N 1
ATOM 972 C CA . ILE A 1 121 ? 2.324 0.510 11.411 1.00 97.38 121 ILE A CA 1
ATOM 973 C C . ILE A 1 121 ? 3.736 0.250 10.910 1.00 97.38 121 ILE A C 1
ATOM 975 O O . ILE A 1 121 ? 4.026 0.374 9.722 1.00 97.38 121 ILE A O 1
ATOM 979 N N . GLU A 1 122 ? 4.609 -0.171 11.812 1.00 95.69 122 GLU A N 1
ATOM 980 C CA . GLU A 1 122 ? 5.963 -0.566 11.452 1.00 95.69 122 GLU A CA 1
ATOM 981 C C . GLU A 1 122 ? 6.009 -2.071 11.194 1.00 95.69 122 GLU A C 1
ATOM 983 O O . GLU A 1 122 ? 5.465 -2.888 11.942 1.00 95.69 122 GLU A O 1
ATOM 988 N N . SER A 1 123 ? 6.687 -2.459 10.125 1.00 94.19 123 SER A N 1
ATOM 989 C CA . SER A 1 123 ? 7.051 -3.854 9.905 1.00 94.19 123 SER A CA 1
ATOM 990 C C . SER A 1 123 ? 8.138 -4.297 10.892 1.00 94.19 123 SER A C 1
ATOM 992 O O . SER A 1 123 ? 8.811 -3.495 11.532 1.00 94.19 123 SER A O 1
ATOM 994 N N . LYS A 1 124 ? 8.342 -5.607 11.049 1.00 92.62 124 LYS A N 1
ATOM 995 C CA . LYS A 1 124 ? 9.362 -6.152 11.961 1.00 92.62 124 LYS A CA 1
ATOM 996 C C . LYS A 1 124 ? 10.793 -5.966 11.453 1.00 92.62 124 LYS A C 1
ATOM 998 O O . LYS A 1 124 ? 11.727 -6.087 12.244 1.00 92.62 124 LYS A O 1
ATOM 1003 N N . SER A 1 125 ? 10.978 -5.759 10.152 1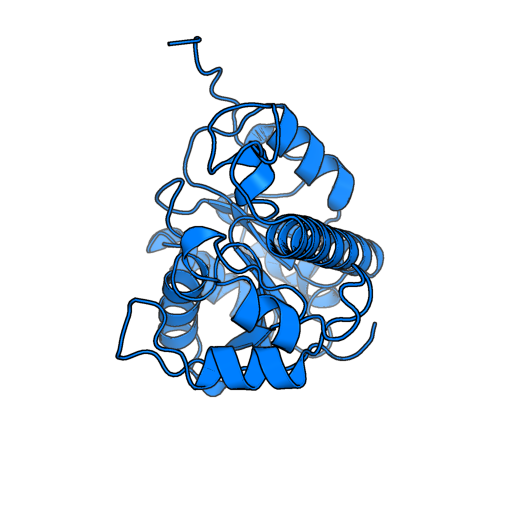.00 86.50 125 SER A N 1
ATOM 1004 C CA . SER A 1 125 ? 12.285 -5.526 9.542 1.00 86.50 125 SER A CA 1
ATOM 1005 C C . SER A 1 125 ? 12.159 -4.569 8.371 1.00 86.50 125 SER A C 1
ATOM 1007 O O . SER A 1 125 ? 11.099 -4.466 7.760 1.00 86.50 125 SER A O 1
ATOM 1009 N N . ARG A 1 126 ? 13.270 -3.925 8.007 1.00 82.75 126 ARG A N 1
ATOM 1010 C CA . ARG A 1 126 ? 13.307 -3.044 6.840 1.00 82.75 126 ARG A CA 1
ATOM 1011 C C . ARG A 1 126 ? 12.908 -3.739 5.541 1.00 82.75 126 ARG A C 1
ATOM 1013 O O . ARG A 1 126 ? 12.283 -3.121 4.714 1.00 82.75 126 ARG A O 1
ATOM 1020 N N . ASN A 1 127 ? 13.235 -5.018 5.378 1.00 81.62 127 ASN A N 1
ATOM 1021 C CA . ASN A 1 127 ? 13.137 -5.764 4.120 1.00 81.62 127 ASN A CA 1
ATOM 1022 C C . ASN A 1 127 ? 12.021 -6.816 4.093 1.00 81.62 127 ASN A C 1
ATOM 1024 O O . ASN A 1 127 ? 12.069 -7.751 3.297 1.00 81.62 127 ASN A O 1
ATOM 1028 N N . SER A 1 128 ? 11.054 -6.727 5.006 1.00 85.44 128 SER A N 1
ATOM 1029 C CA . SER A 1 128 ? 9.891 -7.606 4.980 1.00 85.44 128 SER A CA 1
ATOM 1030 C C . SER A 1 128 ? 8.634 -6.856 5.387 1.00 85.44 128 SER A C 1
ATOM 1032 O O . SER A 1 128 ? 8.668 -6.047 6.305 1.00 85.44 128 SER A O 1
ATOM 1034 N N . GLY A 1 129 ? 7.494 -7.190 4.787 1.00 88.62 129 GLY A N 1
ATOM 1035 C CA . GLY A 1 129 ? 6.187 -6.704 5.238 1.00 88.62 129 GLY A CA 1
ATOM 1036 C C . GLY A 1 129 ? 5.666 -7.417 6.493 1.00 88.62 129 GLY A C 1
ATOM 1037 O O . GLY A 1 129 ? 4.468 -7.460 6.741 1.00 88.62 129 GLY A O 1
ATOM 1038 N N . ARG A 1 130 ? 6.522 -8.064 7.298 1.00 93.81 130 ARG A N 1
ATOM 1039 C CA . ARG A 1 130 ? 6.046 -8.835 8.458 1.00 93.81 130 ARG A CA 1
ATOM 1040 C C . ARG A 1 130 ? 5.484 -7.891 9.516 1.00 93.81 130 ARG A C 1
ATOM 1042 O O . ARG A 1 130 ? 6.232 -7.106 10.082 1.00 93.81 130 ARG A O 1
ATOM 1049 N N . ILE A 1 131 ? 4.205 -8.038 9.843 1.00 95.50 131 ILE A N 1
ATOM 1050 C CA . ILE A 1 131 ? 3.542 -7.305 10.930 1.00 95.50 131 ILE A CA 1
ATOM 1051 C C . ILE A 1 131 ? 3.769 -8.045 12.260 1.00 95.50 131 ILE A C 1
ATOM 1053 O O . ILE A 1 131 ? 3.779 -9.285 12.305 1.00 95.50 131 ILE A O 1
ATOM 1057 N N . SER A 1 132 ? 3.999 -7.307 13.351 1.00 95.94 132 SER A N 1
ATOM 1058 C CA . SER A 1 132 ? 4.120 -7.903 14.686 1.00 95.94 132 SER A CA 1
ATOM 1059 C C . SER A 1 132 ? 2.789 -8.536 15.127 1.00 95.94 132 SER A C 1
ATOM 1061 O O . SER A 1 132 ? 1.721 -8.164 14.650 1.00 95.94 132 SER A O 1
ATOM 1063 N N . LYS A 1 133 ? 2.820 -9.524 16.035 1.00 96.62 133 LYS A N 1
ATOM 1064 C CA . LYS A 1 133 ? 1.568 -10.132 16.530 1.00 96.62 133 LYS A CA 1
ATOM 1065 C C . LYS A 1 133 ? 0.680 -9.089 17.221 1.00 96.62 133 LYS A C 1
ATOM 1067 O O . LYS A 1 133 ? -0.524 -9.100 17.005 1.00 96.62 133 LYS A O 1
ATOM 1072 N N . ASN A 1 134 ? 1.280 -8.186 17.996 1.00 97.00 134 ASN A N 1
ATOM 1073 C CA . ASN A 1 134 ? 0.554 -7.160 18.741 1.00 97.00 134 ASN A CA 1
ATOM 1074 C C . ASN A 1 134 ? -0.084 -6.133 17.798 1.00 97.00 134 ASN A C 1
ATOM 1076 O O . ASN A 1 134 ? -1.262 -5.824 17.955 1.00 97.00 134 ASN A O 1
ATOM 1080 N N . ASP A 1 135 ? 0.649 -5.671 16.781 1.00 97.06 135 ASP A N 1
ATOM 1081 C CA . ASP A 1 135 ? 0.095 -4.741 15.789 1.00 97.06 135 ASP A CA 1
ATOM 1082 C C . ASP A 1 135 ? -0.994 -5.403 14.949 1.00 97.06 135 ASP A C 1
ATOM 1084 O O . ASP A 1 135 ? -1.988 -4.762 14.639 1.00 97.06 135 ASP A O 1
ATOM 1088 N N . LEU A 1 136 ? -0.865 -6.698 14.634 1.00 98.06 136 LEU A N 1
ATOM 1089 C CA . LEU A 1 136 ? -1.908 -7.435 13.920 1.00 98.06 136 LEU A CA 1
ATOM 1090 C C . LEU A 1 136 ? -3.197 -7.559 14.748 1.00 98.06 136 LEU A C 1
ATOM 1092 O O . LEU A 1 136 ? -4.284 -7.466 14.186 1.00 98.06 136 LEU A O 1
ATOM 1096 N N . VAL A 1 137 ? -3.094 -7.748 16.070 1.00 98.00 137 VAL A N 1
ATOM 1097 C CA . VAL A 1 137 ? -4.261 -7.759 16.972 1.00 98.00 137 VAL A CA 1
ATOM 1098 C C . VAL A 1 137 ? -4.928 -6.384 17.005 1.00 98.00 137 VAL A C 1
ATOM 1100 O O . VAL A 1 137 ? -6.139 -6.306 16.814 1.00 98.00 137 VAL A O 1
ATOM 1103 N N . LYS A 1 138 ? -4.147 -5.307 17.175 1.00 98.25 138 LYS A N 1
ATOM 1104 C CA . LYS A 1 138 ? -4.666 -3.929 17.137 1.00 98.25 138 LYS A CA 1
ATOM 1105 C C . LYS A 1 138 ? -5.315 -3.607 15.791 1.00 98.25 138 LYS A C 1
ATOM 1107 O O . LYS A 1 138 ? -6.399 -3.045 15.754 1.00 98.25 138 LYS A O 1
ATOM 1112 N N . LEU A 1 139 ? -4.681 -4.011 14.692 1.00 98.44 139 LEU A N 1
ATOM 1113 C CA . LEU A 1 139 ? -5.191 -3.807 13.339 1.00 98.44 139 LEU A CA 1
ATOM 1114 C C . LEU A 1 139 ? -6.504 -4.548 13.111 1.00 98.44 139 LEU A C 1
ATOM 1116 O O . LEU A 1 139 ? -7.427 -3.988 12.528 1.00 98.44 139 LEU A O 1
ATOM 1120 N N . LYS A 1 140 ? -6.600 -5.787 13.601 1.00 98.25 140 LYS A N 1
ATOM 1121 C CA . LYS A 1 140 ? -7.837 -6.563 13.547 1.00 98.25 140 LYS A CA 1
ATOM 1122 C C . LYS A 1 140 ? -8.961 -5.886 14.318 1.00 98.25 140 LYS A C 1
ATOM 1124 O O . LYS A 1 140 ? -10.036 -5.718 13.753 1.00 98.25 140 LYS A O 1
ATOM 1129 N N . ASP A 1 141 ? -8.719 -5.477 15.561 1.00 98.31 141 ASP A N 1
ATOM 1130 C CA . ASP A 1 141 ? -9.722 -4.755 16.351 1.00 98.31 141 ASP A CA 1
ATOM 1131 C C . ASP A 1 141 ? -10.130 -3.455 15.644 1.00 98.31 141 ASP A C 1
ATOM 1133 O O . ASP A 1 141 ? -11.314 -3.225 15.416 1.00 98.31 141 ASP A O 1
ATOM 1137 N N . PHE A 1 142 ? -9.162 -2.657 15.188 1.00 98.56 142 PHE A N 1
ATOM 1138 C CA . PHE A 1 142 ? -9.412 -1.418 14.456 1.00 98.56 142 PHE A CA 1
ATOM 1139 C C . PHE A 1 142 ? -10.305 -1.642 13.229 1.00 98.56 142 PHE A C 1
ATOM 1141 O O . PHE A 1 142 ? -11.407 -1.105 13.175 1.00 98.56 142 PHE A O 1
ATOM 1148 N N . PHE A 1 143 ? -9.901 -2.496 12.286 1.00 98.44 143 PHE A N 1
ATOM 1149 C CA . PHE A 1 143 ? -10.655 -2.747 11.051 1.00 98.44 143 PHE A CA 1
ATOM 1150 C C . PHE A 1 143 ? -12.050 -3.333 11.300 1.00 98.44 143 PHE A C 1
ATOM 1152 O O . PHE A 1 143 ? -13.000 -2.922 10.634 1.00 98.44 143 PHE A O 1
ATOM 1159 N N . LEU A 1 144 ? -12.208 -4.225 12.284 1.00 97.38 144 LEU A N 1
ATOM 1160 C CA . LEU A 1 144 ? -13.525 -4.757 12.646 1.00 97.38 144 LEU A CA 1
ATOM 1161 C C . LEU A 1 144 ? -14.448 -3.670 13.212 1.00 97.38 144 LEU A C 1
ATOM 1163 O O . LEU A 1 144 ? -15.612 -3.608 12.825 1.00 97.38 144 LEU A O 1
ATOM 1167 N N . ASN A 1 145 ? -13.943 -2.775 14.071 1.00 97.56 145 ASN A N 1
ATOM 1168 C CA . ASN A 1 145 ? -14.745 -1.660 14.595 1.00 97.56 145 ASN A CA 1
ATOM 1169 C C . ASN A 1 145 ? -15.160 -0.677 13.493 1.00 97.56 145 ASN A C 1
ATOM 1171 O O . ASN A 1 145 ? -16.209 -0.043 13.606 1.00 97.56 145 ASN A O 1
ATOM 1175 N N . LEU A 1 146 ? -14.359 -0.551 12.432 1.00 97.88 146 LEU A N 1
ATOM 1176 C CA . LEU A 1 146 ? -14.683 0.285 11.277 1.00 97.88 146 LEU A CA 1
ATOM 1177 C C . LEU A 1 146 ? -15.653 -0.372 10.288 1.00 97.88 146 LEU A C 1
ATOM 1179 O O . LEU A 1 146 ? -16.163 0.327 9.418 1.00 97.88 146 LEU A O 1
ATOM 1183 N N . GLY A 1 147 ? -15.921 -1.675 10.413 1.00 97.25 147 GLY A N 1
ATOM 1184 C CA . GLY A 1 147 ? -16.725 -2.412 9.438 1.00 97.25 147 GLY A CA 1
ATOM 1185 C C . GLY A 1 147 ? -16.001 -2.634 8.108 1.00 97.25 147 GLY A C 1
ATOM 1186 O O . GLY A 1 147 ? -16.642 -2.677 7.063 1.00 97.25 147 GLY A O 1
ATOM 1187 N N . VAL A 1 148 ? -14.668 -2.753 8.128 1.00 97.94 148 VAL A N 1
ATOM 1188 C CA . VAL A 1 148 ? -13.881 -3.059 6.927 1.00 97.94 148 VAL A CA 1
ATOM 1189 C C . VAL A 1 148 ? -14.165 -4.494 6.483 1.00 97.94 148 VAL A C 1
ATOM 1191 O O . VAL A 1 148 ? -13.912 -5.449 7.218 1.00 97.94 148 VAL A O 1
ATOM 1194 N N . THR A 1 149 ? -14.663 -4.634 5.260 1.00 97.31 149 THR A N 1
ATOM 1195 C CA . THR A 1 149 ? -15.005 -5.900 4.594 1.00 97.31 149 THR A CA 1
ATOM 1196 C C . THR A 1 149 ? -14.174 -6.145 3.337 1.00 97.31 149 THR A C 1
ATOM 1198 O O . THR A 1 149 ? -14.222 -7.234 2.774 1.00 97.31 149 THR A O 1
ATOM 1201 N N . ASN A 1 150 ? -13.393 -5.156 2.900 1.00 97.50 150 ASN A N 1
ATOM 1202 C CA . ASN A 1 150 ? -12.519 -5.245 1.740 1.00 97.50 150 ASN A CA 1
ATOM 1203 C C . ASN A 1 150 ? -11.167 -4.604 2.068 1.00 97.50 150 ASN A C 1
ATOM 1205 O O . ASN A 1 150 ? -11.082 -3.420 2.393 1.00 97.50 150 ASN A O 1
ATOM 1209 N N . ILE A 1 151 ? -10.098 -5.389 1.972 1.00 98.00 151 ILE A N 1
ATOM 1210 C CA . ILE A 1 151 ? -8.724 -4.965 2.224 1.00 98.00 151 ILE A CA 1
ATOM 1211 C C . ILE A 1 151 ? -7.942 -5.102 0.923 1.00 98.00 151 ILE A C 1
ATOM 1213 O O . ILE A 1 151 ? -7.725 -6.207 0.426 1.00 98.00 151 ILE A O 1
ATOM 1217 N N . VAL A 1 152 ? -7.487 -3.974 0.392 1.00 97.44 152 VAL A N 1
ATOM 1218 C CA . VAL A 1 152 ? -6.736 -3.919 -0.863 1.00 97.44 152 VAL A CA 1
ATOM 1219 C C . VAL A 1 152 ? -5.276 -3.606 -0.565 1.00 97.44 152 VAL A C 1
ATOM 1221 O O . VAL A 1 152 ? -4.970 -2.586 0.045 1.00 97.44 152 VAL A O 1
ATOM 1224 N N . ILE A 1 153 ? -4.369 -4.485 -0.978 1.00 97.62 153 ILE A N 1
ATOM 1225 C CA . ILE A 1 153 ? -2.931 -4.386 -0.729 1.00 97.62 153 ILE A CA 1
ATOM 1226 C C . ILE A 1 153 ? -2.222 -3.839 -1.966 1.00 97.62 153 ILE A C 1
ATOM 1228 O O . ILE A 1 153 ? -2.441 -4.314 -3.078 1.00 97.62 153 ILE A O 1
ATOM 1232 N N . GLY A 1 154 ? -1.325 -2.885 -1.746 1.00 96.06 154 GLY A N 1
ATOM 1233 C CA . GLY A 1 154 ? -0.345 -2.421 -2.720 1.00 96.06 154 GLY A CA 1
ATOM 1234 C C . GLY A 1 154 ? 1.031 -2.240 -2.094 1.00 96.06 154 GLY A C 1
ATOM 1235 O O . GLY A 1 154 ? 1.299 -2.679 -0.972 1.00 96.06 154 GLY A O 1
ATOM 1236 N N . GLY A 1 155 ? 1.899 -1.534 -2.804 1.00 92.81 155 GLY A N 1
ATOM 1237 C CA . GLY A 1 155 ? 3.189 -1.087 -2.311 1.00 92.81 155 GLY A CA 1
ATOM 1238 C C . GLY A 1 155 ? 4.395 -1.866 -2.845 1.00 92.81 155 GLY A C 1
ATOM 1239 O O . GLY A 1 155 ? 4.359 -2.484 -3.909 1.00 92.81 155 GLY A O 1
ATOM 1240 N N . GLY A 1 156 ? 5.479 -1.878 -2.081 1.00 84.50 156 GLY A N 1
ATOM 1241 C CA . GLY A 1 156 ? 6.737 -2.556 -2.345 1.00 84.50 156 GLY A CA 1
ATOM 1242 C C . GLY A 1 156 ? 6.628 -4.074 -2.518 1.00 84.50 156 GLY A C 1
ATOM 1243 O O . GLY A 1 156 ? 6.300 -4.813 -1.594 1.00 84.50 156 GLY A O 1
ATOM 1244 N N . TYR A 1 157 ? 7.023 -4.515 -3.708 1.00 88.62 157 TYR A N 1
ATOM 1245 C CA . TYR A 1 157 ? 7.408 -5.868 -4.125 1.00 88.62 157 TYR A CA 1
ATOM 1246 C C . TYR A 1 157 ? 6.381 -6.967 -3.851 1.00 88.62 157 TYR A C 1
ATOM 1248 O O . TYR A 1 157 ? 6.397 -7.640 -2.812 1.00 88.62 157 TYR A O 1
ATOM 1256 N N . VAL A 1 158 ? 5.551 -7.199 -4.870 1.00 89.06 158 VAL A N 1
ATOM 1257 C CA . VAL A 1 158 ? 4.816 -8.454 -5.074 1.00 89.06 158 VAL A CA 1
ATOM 1258 C C . VAL A 1 158 ? 5.791 -9.636 -5.058 1.00 89.06 158 VAL A C 1
ATOM 1260 O O . VAL A 1 158 ? 6.891 -9.531 -5.599 1.00 89.06 158 VAL A O 1
ATOM 1263 N N . GLY A 1 159 ? 5.422 -10.751 -4.421 1.00 84.94 159 GLY A N 1
ATOM 1264 C CA . GLY A 1 159 ? 6.307 -11.912 -4.264 1.00 84.94 159 GLY A CA 1
ATOM 1265 C C . GLY A 1 159 ? 7.295 -11.787 -3.098 1.00 84.94 159 GLY A C 1
ATOM 1266 O O . GLY A 1 159 ? 8.100 -12.685 -2.856 1.00 84.94 159 GLY A O 1
ATOM 1267 N N . ARG A 1 160 ? 7.295 -10.651 -2.379 1.00 89.00 160 ARG A N 1
ATOM 1268 C CA . ARG A 1 160 ? 8.231 -10.376 -1.275 1.00 89.00 160 ARG A CA 1
ATOM 1269 C C . ARG A 1 160 ? 7.542 -9.754 -0.061 1.00 89.00 160 ARG A C 1
ATOM 1271 O O . ARG A 1 160 ? 7.052 -10.461 0.820 1.00 89.00 160 ARG A O 1
ATOM 1278 N N . CYS A 1 161 ? 7.555 -8.424 0.045 1.00 90.56 161 CYS A N 1
ATOM 1279 C CA . CYS A 1 161 ? 7.048 -7.727 1.223 1.00 90.56 161 CYS A CA 1
ATOM 1280 C C . CYS A 1 161 ? 5.523 -7.796 1.284 1.00 90.56 161 CYS A C 1
ATOM 1282 O O . CYS A 1 161 ? 4.985 -8.066 2.362 1.00 90.56 161 CYS A O 1
ATOM 1284 N N . GLN A 1 162 ? 4.849 -7.629 0.142 1.00 92.38 162 GLN A N 1
ATOM 1285 C CA . GLN A 1 162 ? 3.394 -7.742 0.065 1.00 92.38 162 GLN A CA 1
ATOM 1286 C C . GLN A 1 162 ? 2.895 -9.129 0.473 1.00 92.38 162 GLN A C 1
ATOM 1288 O O . GLN A 1 162 ? 1.945 -9.215 1.241 1.00 92.38 162 GLN A O 1
ATOM 1293 N N . ASP A 1 163 ? 3.564 -10.207 0.063 1.00 91.56 163 ASP A N 1
ATOM 1294 C CA . ASP A 1 163 ? 3.149 -11.585 0.358 1.00 91.56 163 ASP A CA 1
ATOM 1295 C C . ASP A 1 163 ? 3.065 -11.866 1.861 1.00 91.56 163 ASP A C 1
ATOM 1297 O O . ASP A 1 163 ? 2.122 -12.499 2.343 1.00 91.56 163 ASP A O 1
ATOM 1301 N N . HIS A 1 164 ? 4.023 -11.349 2.634 1.00 92.69 164 HIS A N 1
ATOM 1302 C CA . HIS A 1 164 ? 3.989 -11.467 4.089 1.00 92.69 164 HIS A CA 1
ATOM 1303 C C . HIS A 1 164 ? 2.799 -10.728 4.708 1.00 92.69 164 HIS A C 1
ATOM 1305 O O . HIS A 1 164 ? 2.224 -11.222 5.681 1.00 92.69 164 HIS A O 1
ATOM 1311 N N . VAL A 1 165 ? 2.427 -9.565 4.167 1.00 95.31 165 VAL A N 1
ATOM 1312 C CA . VAL A 1 165 ? 1.238 -8.824 4.610 1.00 95.31 165 VAL A CA 1
ATOM 1313 C C . VAL A 1 165 ? -0.023 -9.569 4.184 1.00 95.31 165 VAL A C 1
ATOM 1315 O O . VAL A 1 165 ? -0.864 -9.853 5.035 1.00 95.31 165 VAL A O 1
ATOM 1318 N N . TYR A 1 166 ? -0.111 -9.981 2.918 1.00 95.62 166 TYR A N 1
ATOM 1319 C CA . TYR A 1 166 ? -1.227 -10.734 2.351 1.00 95.62 166 TYR A CA 1
ATOM 1320 C C . TYR A 1 166 ? -1.544 -11.983 3.172 1.00 95.62 166 TYR A C 1
ATOM 1322 O O . TYR A 1 166 ? -2.675 -12.146 3.624 1.00 95.62 166 TYR A O 1
ATOM 1330 N N . GLN A 1 167 ? -0.551 -12.827 3.461 1.00 94.62 167 GLN A N 1
ATOM 1331 C CA . GLN A 1 167 ? -0.738 -14.025 4.284 1.00 94.62 167 GLN A CA 1
ATOM 1332 C C . GLN A 1 167 ? -1.269 -13.702 5.685 1.00 94.62 167 GLN A C 1
ATOM 1334 O O . GLN A 1 167 ? -2.133 -14.402 6.216 1.00 94.62 167 GLN A O 1
ATOM 1339 N N . ARG A 1 168 ? -0.724 -12.657 6.318 1.00 95.75 168 ARG A N 1
ATOM 1340 C CA . ARG A 1 168 ? -1.076 -12.280 7.692 1.00 95.75 168 ARG A CA 1
ATOM 1341 C C . ARG A 1 168 ? -2.486 -11.722 7.776 1.00 95.75 168 ARG A C 1
ATOM 1343 O O . ARG A 1 168 ? -3.219 -12.116 8.680 1.00 95.75 168 ARG A O 1
ATOM 1350 N N . LEU A 1 169 ? -2.853 -10.848 6.843 1.00 97.31 169 LEU A N 1
ATOM 1351 C CA . LEU A 1 169 ? -4.188 -10.270 6.774 1.00 97.31 169 LEU A CA 1
ATOM 1352 C C . LEU A 1 169 ? -5.211 -11.326 6.352 1.00 97.31 169 LEU A C 1
ATOM 1354 O O . LEU A 1 169 ? -6.218 -11.473 7.033 1.00 97.31 169 LEU A O 1
ATOM 1358 N N . SER A 1 170 ? -4.919 -12.151 5.343 1.00 96.88 170 SER A N 1
ATOM 1359 C CA . SER A 1 170 ? -5.833 -13.219 4.903 1.00 96.88 170 SER A CA 1
ATOM 1360 C C . SER A 1 170 ? -6.124 -14.214 6.026 1.00 96.88 170 SER A C 1
ATOM 1362 O O . SER A 1 170 ? -7.271 -14.582 6.259 1.00 96.88 170 SER A O 1
ATOM 1364 N N . LYS A 1 171 ? -5.111 -14.586 6.821 1.00 96.50 171 LYS A N 1
ATOM 1365 C CA . LYS A 1 171 ? -5.314 -15.427 8.009 1.00 96.50 171 LYS A CA 1
ATOM 1366 C C . LYS A 1 171 ? -6.142 -14.736 9.103 1.00 96.50 171 LYS A C 1
ATOM 1368 O O . LYS A 1 171 ? -6.810 -15.413 9.879 1.00 96.50 171 LYS A O 1
ATOM 1373 N N . ALA A 1 172 ? -6.063 -13.411 9.218 1.00 97.00 172 ALA A N 1
ATOM 1374 C CA . ALA A 1 172 ? -6.747 -12.651 10.263 1.00 97.00 172 ALA A CA 1
ATOM 1375 C C . ALA A 1 172 ? -8.205 -12.297 9.913 1.00 97.00 172 ALA A C 1
ATOM 1377 O O . ALA A 1 172 ? -9.036 -12.275 10.829 1.00 97.00 172 ALA A O 1
ATOM 1378 N N . PHE A 1 173 ? -8.486 -12.038 8.631 1.00 97.12 173 PHE A N 1
ATOM 1379 C CA . PHE A 1 173 ? -9.740 -11.475 8.111 1.00 97.12 173 PHE A CA 1
ATOM 1380 C C . PHE A 1 173 ? -10.478 -12.372 7.100 1.00 97.12 173 PHE A C 1
ATOM 1382 O O . PHE A 1 173 ? -11.603 -12.052 6.730 1.00 97.12 173 PHE A O 1
ATOM 1389 N N . GLY A 1 174 ? -9.874 -13.479 6.662 1.00 96.81 174 GLY A N 1
ATOM 1390 C CA . GLY A 1 174 ? -10.383 -14.322 5.577 1.00 96.81 174 GLY A CA 1
ATOM 1391 C C . GLY A 1 174 ? -9.738 -13.982 4.231 1.00 96.81 174 GLY A C 1
ATOM 1392 O O . GLY A 1 174 ? -9.379 -12.834 3.972 1.00 96.81 174 GLY A O 1
ATOM 1393 N N . TYR A 1 175 ? -9.568 -14.996 3.379 1.00 94.94 175 TYR A N 1
ATOM 1394 C CA . TYR A 1 175 ? -8.917 -14.843 2.072 1.00 94.94 175 TYR A CA 1
ATOM 1395 C C . TYR A 1 175 ? -9.755 -14.008 1.096 1.00 94.94 175 TYR A C 1
ATOM 1397 O O . TYR A 1 175 ? -9.188 -13.211 0.355 1.00 94.94 175 TYR A O 1
ATOM 1405 N N . ASP A 1 176 ? -11.085 -14.113 1.138 1.00 95.19 176 ASP A N 1
ATOM 1406 C CA . ASP A 1 176 ? -11.987 -13.370 0.239 1.00 95.19 176 ASP A CA 1
ATOM 1407 C C . ASP A 1 176 ? -12.037 -11.863 0.535 1.00 95.19 176 ASP A C 1
ATOM 1409 O O . ASP A 1 176 ? -12.354 -11.056 -0.338 1.00 95.19 176 ASP A O 1
ATOM 1413 N N . THR A 1 177 ? -11.665 -11.484 1.759 1.00 96.56 177 THR A N 1
ATOM 1414 C CA . THR A 1 177 ? -11.614 -10.098 2.243 1.00 96.56 177 THR A CA 1
ATOM 1415 C C . THR A 1 177 ? -10.374 -9.362 1.735 1.00 96.56 177 THR A C 1
ATOM 1417 O O . THR A 1 177 ? -10.373 -8.137 1.664 1.00 96.56 177 THR A O 1
ATOM 1420 N N . VAL A 1 178 ? -9.290 -10.078 1.418 1.00 97.75 178 VAL A N 1
ATOM 1421 C CA . VAL A 1 178 ? -7.972 -9.488 1.146 1.00 97.75 178 VAL A CA 1
ATOM 1422 C C . VAL A 1 178 ? -7.576 -9.728 -0.304 1.00 97.75 178 VAL A C 1
ATOM 1424 O O . VAL A 1 178 ? -7.534 -10.870 -0.750 1.00 97.75 178 VAL A O 1
ATOM 1427 N N . ALA A 1 179 ? -7.217 -8.671 -1.026 1.00 96.88 179 ALA A N 1
ATOM 1428 C CA . ALA A 1 179 ? -6.735 -8.761 -2.401 1.00 96.88 179 ALA A CA 1
ATOM 1429 C C . ALA A 1 179 ? -5.493 -7.893 -2.628 1.00 96.88 179 ALA A C 1
ATOM 1431 O O . ALA A 1 179 ? -5.305 -6.886 -1.954 1.00 96.88 179 ALA A O 1
ATOM 1432 N N . ILE A 1 180 ? -4.656 -8.270 -3.591 1.00 96.00 180 ILE A N 1
ATOM 1433 C CA . ILE A 1 180 ? -3.570 -7.436 -4.119 1.00 96.00 180 ILE A CA 1
ATOM 1434 C C . ILE A 1 180 ? -4.109 -6.627 -5.303 1.00 96.00 180 ILE A C 1
ATOM 1436 O O . ILE A 1 180 ? -4.784 -7.183 -6.169 1.00 96.00 180 ILE A O 1
ATOM 1440 N N . ALA A 1 181 ? -3.790 -5.336 -5.350 1.00 96.44 181 ALA A N 1
ATOM 1441 C CA . ALA A 1 181 ? -4.096 -4.454 -6.471 1.00 96.44 181 ALA A CA 1
ATOM 1442 C C . ALA A 1 181 ? -2.844 -4.208 -7.328 1.00 96.44 181 ALA A C 1
ATOM 1444 O O . ALA A 1 181 ? -1.889 -3.585 -6.843 1.00 96.44 181 ALA A O 1
ATOM 1445 N N . PRO A 1 182 ? -2.812 -4.676 -8.590 1.00 94.62 182 PRO A N 1
ATOM 1446 C CA . PRO A 1 182 ? -1.685 -4.464 -9.497 1.00 94.62 182 PRO A CA 1
ATOM 1447 C C . PRO A 1 182 ? -1.348 -2.986 -9.738 1.00 94.62 182 PRO A C 1
ATOM 1449 O O . PRO A 1 182 ? -0.186 -2.654 -9.947 1.00 94.62 182 PRO A O 1
ATOM 1452 N N . GLU A 1 183 ? -2.341 -2.099 -9.703 1.00 94.44 183 GLU A N 1
ATOM 1453 C CA . GLU A 1 183 ? -2.230 -0.685 -10.084 1.00 94.44 183 GLU A CA 1
ATOM 1454 C C . GLU A 1 183 ? -1.349 0.133 -9.150 1.00 94.44 183 GLU A C 1
ATOM 1456 O O . GLU A 1 183 ? -0.754 1.133 -9.555 1.00 94.44 183 GLU A O 1
ATOM 1461 N N . ILE A 1 184 ? -1.271 -0.317 -7.904 1.00 94.62 184 ILE A N 1
ATOM 1462 C CA . ILE A 1 184 ? -0.519 0.304 -6.816 1.00 94.62 184 ILE A CA 1
ATOM 1463 C C . ILE A 1 184 ? 0.554 -0.638 -6.279 1.00 94.62 184 ILE A C 1
ATOM 1465 O O . ILE A 1 184 ? 1.114 -0.399 -5.214 1.00 94.62 184 ILE A O 1
ATOM 1469 N N . SER A 1 185 ? 0.814 -1.736 -6.985 1.00 94.25 185 SER A N 1
ATOM 1470 C CA . SER A 1 185 ? 1.819 -2.725 -6.629 1.00 94.25 185 SER A CA 1
ATOM 1471 C C . SER A 1 185 ? 3.096 -2.507 -7.419 1.00 94.25 185 SER A C 1
ATOM 1473 O O . SER A 1 185 ? 3.075 -2.299 -8.629 1.00 94.25 185 SER A O 1
ATOM 1475 N N . SER A 1 186 ? 4.222 -2.611 -6.726 1.00 92.19 186 SER A N 1
ATOM 1476 C CA . SER A 1 186 ? 5.546 -2.561 -7.330 1.00 92.19 186 SER A CA 1
ATOM 1477 C C . SER A 1 186 ? 6.143 -3.959 -7.442 1.00 92.19 186 SER A C 1
ATOM 1479 O O . SER A 1 186 ? 5.976 -4.786 -6.548 1.00 92.19 186 SER A O 1
ATOM 1481 N N . PHE A 1 187 ? 6.913 -4.204 -8.495 1.00 90.75 187 PHE A N 1
ATOM 1482 C CA . PHE A 1 187 ? 7.787 -5.367 -8.648 1.00 90.75 187 PHE A CA 1
ATOM 1483 C C . PHE A 1 187 ? 9.235 -4.981 -8.352 1.00 90.75 187 PHE A C 1
ATOM 1485 O O . PHE A 1 187 ? 9.631 -3.835 -8.580 1.00 90.75 187 PHE A O 1
ATOM 1492 N N . ALA A 1 188 ? 10.023 -5.929 -7.838 1.00 87.12 188 ALA A N 1
ATOM 1493 C CA . ALA A 1 188 ? 11.449 -5.703 -7.643 1.00 87.12 188 ALA A CA 1
ATOM 1494 C C . ALA A 1 188 ? 12.174 -5.717 -8.996 1.00 87.12 188 ALA A C 1
ATOM 1496 O O . ALA A 1 188 ? 11.865 -6.576 -9.823 1.00 87.12 188 ALA A O 1
ATOM 1497 N N . PRO A 1 189 ? 13.192 -4.861 -9.206 1.00 84.62 189 PRO A N 1
ATOM 1498 C CA . PRO A 1 189 ? 13.984 -4.887 -10.436 1.00 84.62 189 PRO A CA 1
ATOM 1499 C C . PRO A 1 189 ? 14.604 -6.260 -10.719 1.00 84.62 189 PRO A C 1
ATOM 1501 O O . PRO A 1 189 ? 14.676 -6.682 -11.864 1.00 84.62 189 PRO A O 1
ATOM 1504 N N . SER A 1 190 ? 15.013 -6.989 -9.674 1.00 85.12 190 SER A N 1
ATOM 1505 C CA . SER A 1 190 ? 15.584 -8.335 -9.809 1.00 85.12 190 SER A CA 1
ATOM 1506 C C . SER A 1 190 ? 14.561 -9.436 -10.093 1.00 85.12 190 SER A C 1
ATOM 1508 O O . SER A 1 190 ? 14.965 -10.538 -10.448 1.00 85.12 190 SER A O 1
ATOM 1510 N N . ASP A 1 191 ? 13.262 -9.152 -9.966 1.00 85.69 191 ASP A N 1
ATOM 1511 C CA . ASP A 1 191 ? 12.181 -10.111 -10.231 1.00 85.69 191 ASP A CA 1
ATOM 1512 C C . ASP A 1 191 ? 11.502 -9.865 -11.587 1.00 85.69 191 ASP A C 1
ATOM 1514 O O . ASP A 1 191 ? 10.516 -10.531 -11.917 1.00 85.69 191 ASP A O 1
ATOM 1518 N N . ILE A 1 192 ? 11.990 -8.897 -12.372 1.00 88.31 192 ILE A N 1
ATOM 1519 C CA . ILE A 1 192 ? 11.382 -8.536 -13.647 1.00 88.31 192 ILE A CA 1
ATOM 1520 C C . ILE A 1 192 ? 12.415 -8.379 -14.762 1.00 88.31 192 ILE A C 1
ATOM 1522 O O . ILE A 1 192 ? 13.421 -7.690 -14.632 1.00 88.31 192 ILE A O 1
ATOM 1526 N N . SER A 1 193 ? 12.145 -9.025 -15.895 1.00 91.31 193 SER A N 1
ATOM 1527 C CA . SER A 1 193 ? 12.960 -8.892 -17.103 1.00 91.31 193 SER A CA 1
ATOM 1528 C C . SER A 1 193 ? 12.449 -7.756 -17.993 1.00 91.31 193 SER A C 1
ATOM 1530 O O . SER A 1 193 ? 11.266 -7.411 -17.953 1.00 91.31 193 SER A O 1
ATOM 1532 N N . ALA A 1 194 ? 13.299 -7.233 -18.880 1.00 92.56 194 ALA A N 1
ATOM 1533 C CA . ALA A 1 194 ? 12.880 -6.274 -19.904 1.00 92.56 194 ALA A CA 1
ATOM 1534 C C . ALA A 1 194 ? 11.748 -6.823 -20.799 1.00 92.56 194 ALA A C 1
ATOM 1536 O O . ALA A 1 194 ? 10.849 -6.080 -21.188 1.00 92.56 194 ALA A O 1
ATOM 1537 N N . ALA A 1 195 ? 11.746 -8.131 -21.089 1.00 93.94 195 ALA A N 1
ATOM 1538 C CA . ALA A 1 195 ? 10.673 -8.780 -21.842 1.00 93.94 195 ALA A CA 1
ATOM 1539 C C . ALA A 1 195 ? 9.339 -8.742 -21.078 1.00 93.94 195 ALA A C 1
ATOM 1541 O O . ALA A 1 195 ? 8.316 -8.374 -21.650 1.00 93.94 195 ALA A O 1
ATOM 1542 N N . THR A 1 196 ? 9.361 -9.033 -19.775 1.00 93.44 196 THR A N 1
ATOM 1543 C CA . THR A 1 196 ? 8.180 -8.917 -18.906 1.00 93.44 196 THR A CA 1
ATOM 1544 C C . THR A 1 196 ? 7.681 -7.474 -18.847 1.00 93.44 196 THR A C 1
ATOM 1546 O O . THR A 1 196 ? 6.484 -7.230 -18.971 1.00 93.44 196 THR A O 1
ATOM 1549 N N . VAL A 1 197 ? 8.590 -6.500 -18.728 1.00 93.62 197 VAL A N 1
ATOM 1550 C CA . VAL A 1 197 ? 8.221 -5.079 -18.742 1.00 93.62 197 VAL A CA 1
ATOM 1551 C C . VAL A 1 197 ? 7.546 -4.686 -20.053 1.00 93.62 197 VAL A C 1
ATOM 1553 O O . VAL A 1 197 ? 6.534 -4.001 -20.004 1.00 93.62 197 VAL A O 1
ATOM 1556 N N . LYS A 1 198 ? 8.020 -5.156 -21.214 1.00 94.50 198 LYS A N 1
ATOM 1557 C CA . LYS A 1 198 ? 7.346 -4.905 -22.505 1.00 94.50 198 LYS A CA 1
ATOM 1558 C C . LYS A 1 198 ? 5.919 -5.454 -22.543 1.00 94.50 198 LYS A C 1
ATOM 1560 O O . LYS A 1 198 ? 5.077 -4.902 -23.235 1.00 94.50 198 LYS A O 1
ATOM 1565 N N . MET A 1 199 ? 5.622 -6.514 -21.792 1.00 94.06 199 MET A N 1
ATOM 1566 C CA . MET A 1 199 ? 4.249 -7.009 -21.662 1.00 94.06 199 MET A CA 1
ATOM 1567 C C . MET A 1 199 ? 3.390 -6.109 -20.760 1.00 94.06 199 MET A C 1
ATOM 1569 O O . MET A 1 199 ? 2.191 -5.965 -20.996 1.00 94.06 199 MET A O 1
ATOM 1573 N N . PHE A 1 200 ? 3.985 -5.525 -19.717 1.00 94.00 200 PHE A N 1
ATOM 1574 C CA . PHE A 1 200 ? 3.296 -4.622 -18.789 1.00 94.00 200 PHE A CA 1
ATOM 1575 C C . PHE A 1 200 ? 3.129 -3.217 -19.355 1.00 94.00 200 PHE A C 1
ATOM 1577 O O . PHE A 1 200 ? 2.125 -2.581 -19.073 1.00 94.00 200 PHE A O 1
ATOM 1584 N N . MET A 1 201 ? 4.083 -2.747 -20.149 1.00 94.38 201 MET A N 1
ATOM 1585 C CA . MET A 1 201 ? 4.104 -1.429 -20.773 1.00 94.38 201 MET A CA 1
ATOM 1586 C C . MET A 1 201 ? 4.333 -1.591 -22.278 1.00 94.38 201 MET A C 1
ATOM 1588 O O . MET A 1 201 ? 5.454 -1.383 -22.751 1.00 94.38 201 MET A O 1
ATOM 1592 N N . PRO A 1 202 ? 3.307 -1.992 -23.048 1.00 89.31 202 PRO A N 1
ATOM 1593 C CA . PRO A 1 202 ? 3.467 -2.330 -24.461 1.00 89.31 202 PRO A CA 1
ATOM 1594 C C . PRO A 1 202 ? 3.971 -1.158 -25.309 1.00 89.31 202 PRO A C 1
ATOM 1596 O O . PRO A 1 202 ? 4.772 -1.371 -26.216 1.00 89.31 202 PRO A O 1
ATOM 1599 N N . SER A 1 203 ? 3.583 0.081 -24.989 1.00 88.81 203 SER A N 1
ATOM 1600 C CA . SER A 1 203 ? 4.123 1.282 -25.647 1.00 88.81 203 SER A CA 1
ATOM 1601 C C . SER A 1 203 ? 5.485 1.740 -25.101 1.00 88.81 203 SER A C 1
ATOM 1603 O O . SER A 1 203 ? 6.075 2.676 -25.635 1.00 88.81 203 SER A O 1
ATOM 1605 N N . GLY A 1 204 ? 5.977 1.148 -24.005 1.00 84.56 204 GLY A N 1
ATOM 1606 C CA . GLY A 1 204 ? 7.152 1.623 -23.263 1.00 84.56 204 GLY A CA 1
ATOM 1607 C C . GLY A 1 204 ? 6.936 2.944 -22.507 1.00 84.56 204 GLY A C 1
ATOM 1608 O O . GLY A 1 204 ? 7.869 3.452 -21.882 1.00 84.56 204 GLY A O 1
ATOM 1609 N N . SER A 1 205 ? 5.719 3.500 -22.535 1.00 88.75 205 SER A N 1
ATOM 1610 C CA . SER A 1 205 ? 5.363 4.760 -21.879 1.00 88.75 205 SER A CA 1
ATOM 1611 C C . SER A 1 205 ? 5.090 4.582 -20.389 1.00 88.75 205 SER A C 1
ATOM 1613 O O . SER A 1 205 ? 4.321 3.711 -19.992 1.00 88.75 205 SER A O 1
ATOM 1615 N N . LEU A 1 206 ? 5.606 5.500 -19.563 1.00 85.38 206 LEU A N 1
ATOM 1616 C CA . LEU A 1 206 ? 5.348 5.599 -18.114 1.00 85.38 206 LEU A CA 1
ATOM 1617 C C . LEU A 1 206 ? 3.862 5.729 -17.731 1.00 85.38 206 LEU A C 1
ATOM 1619 O O . LEU A 1 206 ? 3.527 5.697 -16.543 1.00 85.38 206 LEU A O 1
ATOM 1623 N N . PHE A 1 207 ? 2.981 5.947 -18.705 1.00 85.44 207 PHE A N 1
ATOM 1624 C CA . PHE A 1 207 ? 1.547 6.150 -18.513 1.00 85.44 207 PHE A CA 1
ATOM 1625 C C . PHE A 1 207 ? 0.705 4.946 -18.939 1.00 85.44 207 PHE A C 1
ATOM 1627 O O . PHE A 1 207 ? -0.442 4.844 -18.513 1.00 85.44 207 PHE A O 1
ATOM 1634 N N . ASP A 1 208 ? 1.273 4.022 -19.709 1.00 89.19 208 ASP A N 1
ATOM 1635 C CA . ASP A 1 208 ? 0.547 2.921 -20.333 1.00 89.19 208 ASP A CA 1
ATOM 1636 C C . ASP A 1 208 ? 0.919 1.598 -19.662 1.00 89.19 208 ASP A C 1
ATOM 1638 O O . ASP A 1 208 ? 1.916 0.964 -20.001 1.00 89.19 208 ASP A O 1
ATOM 1642 N N . PHE A 1 209 ? 0.138 1.231 -18.647 1.00 92.62 209 PHE A N 1
ATOM 1643 C CA . PHE A 1 209 ? 0.297 -0.016 -17.905 1.00 92.62 209 PHE A CA 1
ATOM 1644 C C . PHE A 1 209 ? -0.866 -0.953 -18.229 1.00 92.62 209 PHE A C 1
ATOM 1646 O O . PHE A 1 209 ? -2.033 -0.612 -18.047 1.00 92.62 209 PHE A O 1
ATOM 1653 N N . SER A 1 210 ? -0.544 -2.175 -18.631 1.00 94.44 210 SER A N 1
ATOM 1654 C CA . SER A 1 210 ? -1.494 -3.255 -18.857 1.00 94.44 210 SER A CA 1
ATOM 1655 C C . SER A 1 210 ? -1.776 -4.001 -17.552 1.00 94.44 210 SER A C 1
ATOM 1657 O O . SER A 1 210 ? -1.199 -5.056 -17.264 1.00 94.44 210 SER A O 1
ATOM 1659 N N . PHE A 1 211 ? -2.698 -3.469 -16.747 1.00 93.31 211 PHE A N 1
ATOM 1660 C CA . PHE A 1 211 ? -3.064 -4.067 -15.456 1.00 93.31 211 PHE A CA 1
ATOM 1661 C C . PHE A 1 211 ? -3.697 -5.450 -15.579 1.00 93.31 211 PHE A C 1
ATOM 1663 O O . PHE A 1 211 ? -3.503 -6.290 -14.703 1.00 93.31 211 PHE A O 1
ATOM 1670 N N . ARG A 1 212 ? -4.350 -5.755 -16.705 1.00 93.31 212 ARG A N 1
ATOM 1671 C CA . ARG A 1 212 ? -4.825 -7.112 -17.008 1.00 93.31 212 ARG A CA 1
ATOM 1672 C C . ARG A 1 212 ? -3.667 -8.109 -17.120 1.00 93.31 212 ARG A C 1
ATOM 1674 O O . ARG A 1 212 ? -3.744 -9.225 -16.597 1.00 93.31 212 ARG A O 1
ATOM 1681 N N . VAL A 1 213 ? -2.584 -7.716 -17.796 1.00 93.50 213 VAL A N 1
ATOM 1682 C CA . VAL A 1 213 ? -1.386 -8.557 -17.933 1.00 93.50 213 VAL A CA 1
ATOM 1683 C C . VAL A 1 213 ? -0.676 -8.676 -16.589 1.00 93.50 213 VAL A C 1
ATOM 1685 O O . VAL A 1 213 ? -0.324 -9.787 -16.201 1.00 93.50 213 VAL A O 1
ATOM 1688 N N . MET A 1 214 ? -0.547 -7.581 -15.836 1.00 93.44 214 MET A N 1
ATOM 1689 C CA . MET A 1 214 ? 0.011 -7.619 -14.480 1.00 93.44 214 MET A CA 1
ATOM 1690 C C . MET A 1 214 ? -0.828 -8.507 -13.552 1.00 93.44 214 MET A C 1
ATOM 1692 O O . MET A 1 214 ? -0.270 -9.347 -12.865 1.00 93.44 214 MET A O 1
ATOM 1696 N N . THR A 1 215 ? -2.159 -8.419 -13.587 1.00 93.12 215 THR A N 1
ATOM 1697 C CA . THR A 1 215 ? -3.072 -9.294 -12.828 1.00 93.12 215 THR A CA 1
ATOM 1698 C C . THR A 1 215 ? -2.812 -10.760 -13.132 1.00 93.12 215 THR A C 1
ATOM 1700 O O . THR A 1 215 ? -2.652 -11.575 -12.224 1.00 93.12 215 THR A O 1
ATOM 1703 N N . THR A 1 216 ? -2.749 -11.097 -14.421 1.00 92.06 216 THR A N 1
ATOM 1704 C CA . THR A 1 216 ? -2.472 -12.462 -14.879 1.00 92.06 216 THR A CA 1
ATOM 1705 C C . THR A 1 216 ? -1.096 -12.916 -14.401 1.00 92.06 216 THR A C 1
ATOM 1707 O O . THR A 1 216 ? -0.946 -14.030 -13.906 1.00 92.06 216 THR A O 1
ATOM 1710 N N . TYR A 1 217 ? -0.102 -12.031 -14.481 1.00 91.00 217 TYR A N 1
ATOM 1711 C CA . TYR A 1 217 ? 1.238 -12.293 -13.985 1.00 91.00 217 TYR A CA 1
ATOM 1712 C C . TYR A 1 217 ? 1.240 -12.554 -12.480 1.00 91.00 217 TYR A C 1
ATOM 1714 O O . TYR A 1 217 ? 1.786 -13.564 -12.075 1.00 91.00 217 TYR A O 1
ATOM 1722 N N . ILE A 1 218 ? 0.594 -11.730 -11.651 1.00 90.75 218 ILE A N 1
ATOM 1723 C CA . ILE A 1 218 ? 0.543 -11.921 -10.190 1.00 90.75 218 ILE A CA 1
ATOM 1724 C C . ILE A 1 218 ? -0.153 -13.241 -9.826 1.00 90.75 218 ILE A C 1
ATOM 1726 O O . ILE A 1 218 ? 0.315 -13.959 -8.948 1.00 90.75 218 ILE A O 1
ATOM 1730 N N . LYS A 1 219 ? -1.245 -13.596 -10.516 1.00 89.56 219 LYS A N 1
ATOM 1731 C CA . LYS A 1 219 ? -1.968 -14.857 -10.272 1.00 89.56 219 LYS A CA 1
ATOM 1732 C C . LYS A 1 219 ? -1.151 -16.097 -10.651 1.00 89.56 219 LYS A C 1
ATOM 1734 O O . LYS A 1 219 ? -1.259 -17.124 -9.982 1.00 89.56 219 LYS A O 1
ATOM 1739 N N . ASN A 1 220 ? -0.357 -16.004 -11.720 1.00 85.06 220 ASN A N 1
ATOM 1740 C CA . ASN A 1 220 ? 0.354 -17.147 -12.301 1.00 85.06 220 ASN A CA 1
ATOM 1741 C C . ASN A 1 220 ? 1.802 -17.271 -11.809 1.00 85.06 220 ASN A C 1
ATOM 1743 O O . ASN A 1 220 ? 2.313 -18.382 -11.659 1.00 85.06 220 ASN A O 1
ATOM 1747 N N . ASN A 1 221 ? 2.474 -16.153 -11.540 1.00 71.81 221 ASN A N 1
ATOM 1748 C CA . ASN A 1 221 ? 3.826 -16.141 -11.007 1.00 71.81 221 ASN A CA 1
ATOM 1749 C C . ASN A 1 221 ? 3.797 -16.227 -9.488 1.00 71.81 221 ASN A C 1
ATOM 1751 O O . ASN A 1 221 ? 3.750 -15.224 -8.787 1.00 71.81 221 ASN A O 1
ATOM 1755 N N . LYS A 1 222 ? 3.968 -17.454 -9.000 1.00 58.28 222 LYS A N 1
ATOM 1756 C CA . LYS A 1 222 ? 5.258 -17.918 -8.470 1.00 58.28 222 LYS A CA 1
ATOM 1757 C C . LYS A 1 222 ? 5.943 -17.169 -7.312 1.00 58.28 222 LYS A C 1
ATOM 1759 O O . LYS A 1 222 ? 6.523 -17.820 -6.450 1.00 58.28 222 LYS A O 1
ATOM 1764 N N . GLY A 1 223 ? 6.062 -15.842 -7.428 1.00 51.81 223 GLY A N 1
ATOM 1765 C CA . GLY A 1 223 ? 7.240 -15.042 -7.054 1.00 51.81 223 GLY A CA 1
ATOM 1766 C C . GLY A 1 223 ? 8.010 -15.604 -5.866 1.00 51.81 223 GLY A C 1
ATOM 1767 O O . GLY A 1 223 ? 7.520 -15.489 -4.764 1.00 51.81 223 GLY A O 1
ATOM 1768 N N . ASN A 1 224 ? 9.157 -16.263 -6.088 1.00 52.78 224 ASN A N 1
ATOM 1769 C CA . ASN A 1 224 ? 10.011 -16.957 -5.095 1.00 52.78 224 ASN A CA 1
ATOM 1770 C C . ASN A 1 224 ? 9.321 -17.824 -4.005 1.00 52.78 224 ASN A C 1
ATOM 1772 O O . ASN A 1 224 ? 10.004 -18.405 -3.164 1.00 52.78 224 ASN A O 1
ATOM 1776 N N . ASN A 1 225 ? 7.996 -17.947 -3.994 1.00 53.16 225 ASN A N 1
ATOM 1777 C CA . ASN A 1 225 ? 7.187 -18.489 -2.917 1.00 53.16 225 ASN A CA 1
ATOM 1778 C C . ASN A 1 225 ? 6.034 -19.285 -3.537 1.00 53.16 225 ASN A C 1
ATOM 1780 O O . ASN A 1 225 ? 4.889 -18.847 -3.637 1.00 53.16 225 ASN A O 1
ATOM 1784 N N . HIS A 1 226 ? 6.383 -20.493 -3.980 1.00 53.75 226 HIS A N 1
ATOM 1785 C CA . HIS A 1 226 ? 5.629 -21.336 -4.910 1.00 53.75 226 HIS A CA 1
ATOM 1786 C C . HIS A 1 226 ? 4.210 -21.781 -4.489 1.00 53.75 226 HIS A C 1
ATOM 1788 O O . HIS A 1 226 ? 3.583 -22.536 -5.238 1.00 53.75 226 HIS A O 1
ATOM 1794 N N . ASN A 1 227 ? 3.698 -21.328 -3.341 1.00 63.53 227 ASN A N 1
ATOM 1795 C CA . ASN A 1 227 ? 2.460 -21.813 -2.722 1.00 63.53 227 ASN A CA 1
ATOM 1796 C C . ASN A 1 227 ? 1.411 -20.719 -2.450 1.00 63.53 227 ASN A C 1
ATOM 1798 O O . ASN A 1 227 ? 0.380 -21.015 -1.847 1.00 63.53 227 ASN A O 1
ATOM 1802 N N . LEU A 1 228 ? 1.652 -19.464 -2.841 1.00 69.75 228 LEU A N 1
ATOM 1803 C CA . LEU A 1 228 ? 0.666 -18.393 -2.683 1.00 69.75 228 LEU A CA 1
ATOM 1804 C C . LEU A 1 228 ? -0.095 -18.148 -3.983 1.00 69.75 228 LEU A C 1
ATOM 1806 O O . LEU A 1 228 ? 0.504 -17.857 -5.012 1.00 69.75 228 LEU A O 1
ATOM 1810 N N . HIS A 1 229 ? -1.422 -18.216 -3.897 1.00 83.44 229 HIS A N 1
ATOM 1811 C CA . HIS A 1 229 ? -2.346 -17.798 -4.948 1.00 83.44 229 HIS A CA 1
ATOM 1812 C C . HIS A 1 229 ? -3.147 -16.606 -4.425 1.00 83.44 229 HIS A C 1
ATOM 1814 O O . HIS A 1 229 ? -4.225 -16.802 -3.862 1.00 83.44 229 HIS A O 1
ATOM 1820 N N . PRO A 1 230 ? -2.594 -15.382 -4.494 1.00 85.88 230 PRO A N 1
ATOM 1821 C CA . PRO A 1 230 ? -3.281 -14.232 -3.948 1.00 85.88 230 PRO A CA 1
ATOM 1822 C C . PRO A 1 230 ? -4.554 -13.943 -4.742 1.00 85.88 230 PRO A C 1
ATOM 1824 O O . PRO A 1 230 ? -4.574 -14.009 -5.974 1.00 85.88 230 PRO A O 1
ATOM 1827 N N . ASN A 1 231 ? -5.605 -13.550 -4.030 1.00 92.12 231 ASN A N 1
ATOM 1828 C CA . ASN A 1 231 ? -6.713 -12.841 -4.650 1.00 92.12 231 ASN A CA 1
ATOM 1829 C C . ASN A 1 231 ? -6.173 -11.527 -5.226 1.00 92.12 231 ASN A C 1
ATOM 1831 O O . ASN A 1 231 ? -5.448 -10.797 -4.551 1.00 92.12 231 ASN A O 1
ATOM 1835 N N . VAL A 1 232 ? -6.508 -11.237 -6.480 1.00 91.19 232 VAL A N 1
ATOM 1836 C CA . VAL A 1 232 ? -6.077 -10.019 -7.177 1.00 91.19 232 VAL A CA 1
ATOM 1837 C C . VAL A 1 232 ? -7.318 -9.304 -7.679 1.00 91.19 232 VAL A C 1
ATOM 1839 O O . VAL A 1 232 ? -8.158 -9.933 -8.332 1.00 91.19 232 VAL A O 1
ATOM 1842 N N . ARG A 1 233 ? -7.438 -8.016 -7.356 1.00 91.69 233 ARG A N 1
ATOM 1843 C CA . ARG A 1 233 ? -8.590 -7.184 -7.708 1.00 91.69 233 ARG A CA 1
ATOM 1844 C C . ARG A 1 233 ? -8.110 -5.802 -8.128 1.00 91.69 233 ARG A C 1
ATOM 1846 O O . ARG A 1 233 ? -7.258 -5.227 -7.460 1.00 91.69 233 ARG A O 1
ATOM 1853 N N . GLU A 1 234 ? -8.688 -5.300 -9.208 1.00 88.94 234 GLU A N 1
ATOM 1854 C CA . GLU A 1 234 ? -8.469 -3.931 -9.664 1.00 88.94 234 GLU A CA 1
ATOM 1855 C C . GLU A 1 234 ? -9.125 -2.924 -8.707 1.00 88.94 234 GLU A C 1
ATOM 1857 O O . GLU A 1 234 ? -10.152 -3.212 -8.079 1.00 88.94 234 GLU A O 1
ATOM 1862 N N . ILE A 1 235 ? -8.525 -1.744 -8.575 1.00 87.50 235 ILE A N 1
ATOM 1863 C CA . ILE A 1 235 ? -9.093 -0.660 -7.772 1.00 87.50 235 ILE A CA 1
ATOM 1864 C C . ILE A 1 235 ? -10.157 0.046 -8.614 1.00 87.50 235 ILE A C 1
ATOM 1866 O O . ILE A 1 235 ? -9.853 0.458 -9.735 1.00 87.50 235 ILE A O 1
ATOM 1870 N N . PRO A 1 236 ? -11.385 0.240 -8.099 1.00 78.56 236 PRO A N 1
ATOM 1871 C CA . PRO A 1 236 ? -12.365 1.084 -8.772 1.00 78.56 236 PRO A CA 1
ATOM 1872 C C . PRO A 1 236 ? -11.771 2.466 -9.071 1.00 78.56 236 PRO A C 1
ATOM 1874 O O . PRO A 1 236 ? -11.048 3.018 -8.240 1.00 78.56 236 PRO A O 1
ATOM 1877 N N . ALA A 1 237 ? -12.067 3.021 -10.247 1.00 72.56 237 ALA A N 1
ATOM 1878 C CA . ALA A 1 237 ? -11.613 4.362 -10.602 1.00 72.56 237 ALA A CA 1
ATOM 1879 C C . ALA A 1 237 ? -12.064 5.390 -9.541 1.00 72.56 237 ALA A C 1
ATOM 1881 O O . ALA A 1 237 ? -13.199 5.323 -9.063 1.00 72.56 237 ALA A O 1
ATOM 1882 N N . PHE A 1 238 ? -11.144 6.286 -9.165 1.00 62.00 238 PHE A N 1
ATOM 1883 C CA . PHE A 1 238 ? -11.371 7.387 -8.221 1.00 62.00 238 PHE A CA 1
ATOM 1884 C C . PHE A 1 238 ? -12.247 8.489 -8.808 1.00 62.00 238 PHE A C 1
ATOM 1886 O O . PHE A 1 238 ? -12.110 8.759 -10.024 1.00 62.00 238 PHE A O 1
#

Secondary structure (DSSP, 8-state):
------B-GGG-SSEEGGGS-GGGGGGGGGGSGGGEEEEEESTTHHHHTSSSSSS-S--TTS-HHHHHHHHHHHHHHHHHHHHHHHTT--EEEEEPSS-B-HHHHHHHHHHHTT-TTEEEEEEEETTEEEEPHHHHHHHHHHHHHHT--EEEEEES-TTTHHHHHHHHHHHHH-TTTEEEEEEEEPPPGGG--HHHHHHH-TT--TT---HHHHHHHHHH--TT-TT----B-PPPP-